Protein AF-A0A6V7QNW2-F1 (afdb_monomer)

Sequence (179 aa):
MVSCVHEDGVVDFDDGSSLCADVIFYCTGYKYHFPFLELDEINIDDSRVGPLYKHIFPPKLAPWLSFVGLPYKAIIFLMIELQCKWIARILSNKLALPSETDMMASVLEHYRRMEEAGMPKHHTHSLLSNQADYLNWLSCEVGMPPVEEWRFRMYDRAIMRIHSRDDKCRDNWDADPSI

Nearest PDB structures (foldseek):
  6wpu-assembly1_A  TM=9.652E-01  e=2.101E-15  Allium sativum
  5nmx-assembly1_A-2  TM=8.968E-01  e=3.750E-08  Zonocerus variegatus
  5nmw-assembly1_A-2  TM=8.925E-01  e=3.302E-07  Zonocerus variegatus
  1vqw-assembly1_B  TM=8.230E-01  e=5.886E-06  Schizosaccharomyces pombe

Structure (mmCIF, N/CA/C/O backbone):
data_AF-A0A6V7QNW2-F1
#
_entry.id   AF-A0A6V7QNW2-F1
#
loop_
_atom_site.group_PDB
_atom_site.id
_atom_site.type_symbol
_atom_site.label_atom_id
_atom_site.label_alt_id
_atom_site.label_comp_id
_atom_site.label_asym_id
_atom_site.label_entity_id
_atom_site.label_seq_id
_atom_site.pdbx_PDB_ins_code
_atom_site.Cartn_x
_atom_site.Cartn_y
_atom_site.Cartn_z
_atom_site.occupancy
_atom_site.B_iso_or_equiv
_atom_site.auth_seq_id
_atom_site.auth_comp_id
_atom_site.auth_asym_id
_atom_site.auth_atom_id
_atom_site.pdbx_PDB_model_num
ATOM 1 N N . MET A 1 1 ? 12.454 4.172 -23.354 1.00 89.62 1 MET A N 1
ATOM 2 C CA . MET A 1 1 ? 11.379 3.190 -23.096 1.00 89.62 1 MET A CA 1
ATOM 3 C C . MET A 1 1 ? 10.992 2.603 -24.454 1.00 89.62 1 MET A C 1
ATOM 5 O O . MET A 1 1 ? 11.542 3.053 -25.454 1.00 89.62 1 MET A O 1
ATOM 9 N N . VAL A 1 2 ? 10.227 1.508 -24.509 1.00 93.94 2 VAL A N 1
ATOM 10 C CA . VAL A 1 2 ? 9.801 0.950 -25.809 1.00 93.94 2 VAL A CA 1
ATOM 11 C C . VAL A 1 2 ? 8.775 1.906 -26.407 1.00 93.94 2 VAL A C 1
ATOM 13 O O . VAL A 1 2 ? 7.792 2.215 -25.733 1.00 93.94 2 VAL A O 1
ATOM 16 N N . SER A 1 3 ? 9.018 2.365 -27.632 1.00 96.06 3 SER A N 1
ATOM 17 C CA . SER A 1 3 ? 8.151 3.309 -28.340 1.00 96.06 3 SER A CA 1
ATOM 18 C C . SER A 1 3 ? 7.182 2.589 -29.281 1.00 96.06 3 SER A C 1
ATOM 20 O O . SER A 1 3 ? 6.003 2.937 -29.326 1.00 96.06 3 SER A O 1
ATOM 22 N N . CYS A 1 4 ? 7.648 1.553 -29.989 1.00 96.56 4 CYS A N 1
ATOM 23 C CA . CYS A 1 4 ? 6.845 0.767 -30.927 1.00 96.56 4 CYS A CA 1
ATOM 24 C C . CYS A 1 4 ? 7.336 -0.686 -31.013 1.00 96.56 4 CYS A C 1
ATOM 26 O O . CYS A 1 4 ? 8.525 -0.960 -30.859 1.00 96.56 4 CYS A O 1
ATOM 28 N N . VAL A 1 5 ? 6.415 -1.613 -31.284 1.00 96.50 5 VAL A N 1
ATOM 29 C CA . VAL A 1 5 ? 6.713 -3.009 -31.634 1.00 96.50 5 VAL A CA 1
ATOM 30 C C . VAL A 1 5 ? 6.055 -3.284 -32.979 1.00 96.50 5 VAL A C 1
ATOM 32 O O . VAL A 1 5 ? 4.842 -3.118 -33.114 1.00 96.50 5 VAL A O 1
ATOM 35 N N . HIS A 1 6 ? 6.854 -3.680 -33.962 1.00 96.06 6 HIS A N 1
ATOM 36 C CA . HIS A 1 6 ? 6.424 -3.930 -35.335 1.00 96.06 6 HIS A CA 1
ATOM 37 C C . HIS A 1 6 ? 6.093 -5.407 -35.561 1.00 96.06 6 HIS A C 1
ATOM 39 O O . HIS A 1 6 ? 6.572 -6.290 -34.847 1.00 96.06 6 HIS A O 1
ATOM 45 N N . GLU A 1 7 ? 5.271 -5.690 -36.575 1.00 95.12 7 GLU A N 1
ATOM 46 C CA . GLU A 1 7 ? 4.851 -7.061 -36.917 1.00 95.12 7 GLU A CA 1
ATOM 47 C C . GLU A 1 7 ? 6.010 -7.953 -37.391 1.00 95.12 7 GLU A C 1
ATOM 49 O O . GLU A 1 7 ? 5.933 -9.175 -37.281 1.00 95.12 7 GLU A O 1
ATOM 54 N N . ASP A 1 8 ? 7.092 -7.357 -37.896 1.00 95.25 8 ASP A N 1
ATOM 55 C CA . ASP A 1 8 ? 8.305 -8.052 -38.337 1.00 95.25 8 ASP A CA 1
ATOM 56 C C . ASP A 1 8 ? 9.284 -8.370 -37.188 1.00 95.25 8 ASP A C 1
ATOM 58 O O . ASP A 1 8 ? 10.374 -8.895 -37.425 1.00 95.25 8 ASP A O 1
ATOM 62 N N . GLY A 1 9 ? 8.892 -8.083 -35.941 1.00 95.06 9 GLY A N 1
ATOM 63 C CA . GLY A 1 9 ? 9.682 -8.348 -34.739 1.00 95.06 9 GLY A CA 1
ATOM 64 C C . GLY A 1 9 ? 10.671 -7.240 -34.377 1.00 95.06 9 GLY A C 1
ATOM 65 O O . GLY A 1 9 ? 11.403 -7.391 -33.395 1.00 95.06 9 GLY A O 1
ATOM 66 N N . VAL A 1 10 ? 10.706 -6.131 -35.125 1.00 97.56 10 VAL A N 1
ATOM 67 C CA . VAL A 1 10 ? 11.508 -4.954 -34.765 1.00 97.56 10 VAL A CA 1
ATOM 68 C C . VAL A 1 10 ? 10.851 -4.213 -33.596 1.00 97.56 10 VAL A C 1
ATOM 70 O O . VAL A 1 10 ? 9.645 -3.975 -33.573 1.00 97.56 10 VAL A O 1
ATOM 73 N N . VAL A 1 11 ? 11.656 -3.830 -32.612 1.00 97.88 11 VAL A N 1
ATOM 74 C CA . VAL A 1 11 ? 11.264 -3.037 -31.445 1.00 97.88 11 VAL A CA 1
ATOM 75 C C . VAL A 1 11 ? 12.036 -1.729 -31.478 1.00 97.88 11 VAL A C 1
ATOM 77 O O . VAL A 1 11 ? 13.267 -1.750 -31.430 1.00 97.88 11 VAL A O 1
ATOM 80 N N . ASP A 1 12 ? 11.314 -0.612 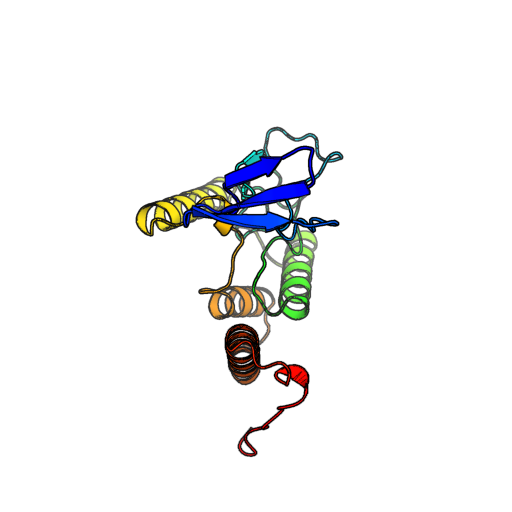-31.517 1.00 97.69 12 ASP A N 1
ATOM 81 C CA . ASP A 1 12 ? 11.883 0.732 -31.440 1.00 97.69 12 ASP A CA 1
ATOM 82 C C . ASP A 1 12 ? 11.877 1.241 -29.996 1.00 97.69 12 ASP A C 1
ATOM 84 O O . ASP A 1 12 ? 10.948 0.995 -29.215 1.00 97.69 12 ASP A O 1
ATOM 88 N N . PHE A 1 13 ? 12.910 2.003 -29.649 1.00 97.94 13 PHE A N 1
ATOM 89 C CA . PHE A 1 13 ? 13.049 2.666 -28.359 1.00 97.94 13 PHE A CA 1
ATOM 90 C C . PHE A 1 13 ? 13.017 4.188 -28.515 1.00 97.94 13 PHE A C 1
ATOM 92 O O . PHE A 1 13 ? 13.360 4.740 -29.559 1.00 97.94 13 PHE A O 1
ATOM 99 N N . ASP A 1 14 ? 12.634 4.896 -27.450 1.00 96.94 14 ASP A N 1
ATOM 100 C CA . ASP A 1 14 ? 12.551 6.368 -27.467 1.00 96.94 14 ASP A CA 1
ATOM 101 C C . ASP A 1 14 ? 13.897 7.073 -27.701 1.00 96.94 14 ASP A C 1
ATOM 103 O O . ASP A 1 14 ? 13.920 8.255 -28.033 1.00 96.94 14 ASP A O 1
ATOM 107 N N . ASP A 1 15 ? 15.023 6.381 -27.498 1.00 96.69 15 ASP A N 1
ATOM 108 C CA . ASP A 1 15 ? 16.358 6.917 -27.793 1.00 96.69 15 ASP A CA 1
ATOM 109 C C . ASP A 1 15 ? 16.721 6.837 -29.288 1.00 96.69 15 ASP A C 1
ATOM 111 O O . ASP A 1 15 ? 17.808 7.262 -29.684 1.00 96.69 15 ASP A O 1
ATOM 115 N N . GLY A 1 16 ? 15.805 6.326 -30.117 1.00 96.50 16 GLY A N 1
ATOM 116 C CA . GLY A 1 16 ? 15.968 6.158 -31.556 1.00 96.50 16 GLY A CA 1
ATOM 117 C C . GLY A 1 16 ? 16.677 4.865 -31.961 1.00 96.50 16 GLY A C 1
ATOM 118 O O . GLY A 1 16 ? 16.899 4.662 -33.153 1.00 96.50 16 GLY A O 1
ATOM 119 N N . SER A 1 17 ? 17.053 4.005 -31.010 1.00 97.25 17 SER A N 1
ATOM 120 C CA . SER A 1 17 ? 17.585 2.676 -31.317 1.00 97.25 17 SER A CA 1
ATOM 121 C C . SER A 1 17 ? 16.471 1.676 -31.643 1.00 97.25 17 SER A C 1
ATOM 123 O O . SER A 1 17 ? 15.324 1.848 -31.224 1.00 97.25 17 SER A O 1
ATOM 125 N N . SER A 1 18 ? 16.833 0.608 -32.362 1.00 97.44 18 SER A N 1
ATOM 126 C CA . SER A 1 18 ? 15.930 -0.496 -32.701 1.00 97.44 18 SER A CA 1
ATOM 127 C C . SER A 1 18 ? 16.641 -1.846 -32.584 1.00 97.44 18 SER A C 1
ATOM 129 O O . SER A 1 18 ? 17.846 -1.939 -32.840 1.00 97.44 18 SER A O 1
ATOM 131 N N . LEU A 1 19 ? 15.910 -2.907 -32.231 1.00 97.12 19 LEU A N 1
ATOM 132 C CA . LEU A 1 19 ? 16.412 -4.291 -32.242 1.00 97.12 19 LEU A CA 1
ATOM 133 C C . LEU A 1 19 ? 15.322 -5.287 -32.646 1.00 97.12 19 LEU A C 1
ATOM 135 O O . LEU A 1 19 ? 14.147 -5.023 -32.422 1.00 97.12 19 LEU A O 1
ATOM 139 N N . CYS A 1 20 ? 15.695 -6.449 -33.188 1.00 97.62 20 CYS A N 1
ATOM 140 C CA . CYS A 1 20 ? 14.753 -7.553 -33.398 1.00 97.62 20 CYS A CA 1
ATOM 141 C C . CYS A 1 20 ? 14.641 -8.417 -32.135 1.00 97.62 20 CYS A C 1
ATOM 143 O O . CYS A 1 20 ? 15.667 -8.795 -31.563 1.00 97.62 20 CYS A O 1
ATOM 145 N N . ALA A 1 21 ? 13.418 -8.755 -31.723 1.00 96.31 21 ALA A N 1
ATOM 146 C CA . ALA A 1 21 ? 13.157 -9.616 -30.572 1.00 96.31 21 ALA A CA 1
ATOM 147 C C . ALA A 1 21 ? 12.137 -10.711 -30.903 1.00 96.31 21 ALA A C 1
ATOM 149 O O . ALA A 1 21 ? 11.068 -10.435 -31.437 1.00 96.31 21 ALA A O 1
ATOM 150 N N . ASP A 1 22 ? 12.436 -11.946 -30.496 1.00 95.75 22 ASP A N 1
ATOM 151 C CA . ASP A 1 22 ? 11.505 -13.074 -30.639 1.00 95.75 22 ASP A CA 1
ATOM 152 C C . ASP A 1 22 ? 10.436 -13.099 -29.534 1.00 95.75 22 ASP A C 1
ATOM 154 O O . ASP A 1 22 ? 9.344 -13.638 -29.715 1.00 95.75 22 ASP A O 1
ATOM 158 N N . VAL A 1 23 ? 10.760 -12.559 -28.351 1.00 95.62 23 VAL A N 1
ATOM 159 C CA . VAL A 1 23 ? 9.912 -12.635 -27.153 1.00 95.62 23 VAL A CA 1
ATOM 160 C C . VAL A 1 23 ? 9.954 -11.324 -26.375 1.00 95.62 23 VAL A C 1
ATOM 162 O O . VAL A 1 23 ? 11.023 -10.778 -26.108 1.00 95.62 23 VAL A O 1
ATOM 165 N N . ILE A 1 24 ? 8.779 -10.864 -25.935 1.00 93.31 24 ILE A N 1
ATOM 166 C CA . ILE A 1 24 ? 8.611 -9.701 -25.058 1.00 93.31 24 ILE A CA 1
ATOM 167 C C . ILE A 1 24 ? 8.007 -10.162 -23.728 1.00 93.31 24 ILE A C 1
ATOM 169 O O . ILE A 1 24 ? 6.921 -10.741 -23.692 1.00 93.31 24 ILE A O 1
ATOM 173 N N . PHE A 1 25 ? 8.693 -9.868 -22.621 1.00 95.38 25 PHE A N 1
ATOM 174 C CA . PHE A 1 25 ? 8.201 -10.123 -21.266 1.00 95.38 25 PHE A CA 1
ATOM 175 C C . PHE A 1 25 ? 7.758 -8.819 -20.593 1.00 95.38 25 PHE A C 1
ATOM 177 O O . PHE A 1 25 ? 8.574 -7.939 -20.315 1.00 95.38 25 PHE A O 1
ATOM 184 N N . TYR A 1 26 ? 6.464 -8.704 -20.281 1.00 93.62 26 TYR A N 1
ATOM 185 C CA . TYR A 1 26 ? 5.927 -7.562 -19.540 1.00 93.62 26 TYR A CA 1
ATOM 186 C C . TYR A 1 26 ? 6.180 -7.713 -18.037 1.00 93.62 26 TYR A C 1
ATOM 188 O O . TYR A 1 26 ? 5.422 -8.356 -17.315 1.00 93.62 26 TYR A O 1
ATOM 196 N N . CYS A 1 27 ? 7.234 -7.058 -17.552 1.00 94.56 27 CYS A N 1
ATOM 197 C CA . CYS A 1 27 ? 7.570 -6.967 -16.127 1.00 94.56 27 CYS A CA 1
ATOM 198 C C . CYS A 1 27 ? 7.044 -5.664 -15.488 1.00 94.56 27 CYS A C 1
ATOM 200 O O . CYS A 1 27 ? 7.705 -5.064 -14.644 1.00 94.56 27 CYS A O 1
ATOM 202 N N . THR A 1 28 ? 5.862 -5.196 -15.903 1.00 92.00 28 THR A N 1
ATOM 203 C CA . THR A 1 28 ? 5.288 -3.879 -15.549 1.00 92.00 28 THR A CA 1
ATOM 204 C C . THR A 1 28 ? 4.491 -3.869 -14.237 1.00 92.00 28 THR A C 1
ATOM 206 O O . THR A 1 28 ? 3.737 -2.935 -13.971 1.00 92.00 28 THR A O 1
ATOM 209 N N . GLY A 1 29 ? 4.647 -4.902 -13.407 1.00 92.88 29 GLY A N 1
ATOM 210 C CA . GLY A 1 29 ? 3.961 -5.030 -12.123 1.00 92.88 29 GLY A CA 1
ATOM 211 C C . GLY A 1 29 ? 2.524 -5.546 -12.231 1.00 92.88 29 GLY A C 1
ATOM 212 O O . GLY A 1 29 ? 2.154 -6.209 -13.197 1.00 92.88 29 GLY A O 1
ATOM 213 N N . TYR A 1 30 ? 1.728 -5.261 -11.200 1.00 93.56 30 TYR A N 1
ATOM 214 C CA . TYR A 1 30 ? 0.379 -5.800 -11.004 1.00 93.56 30 TYR A CA 1
ATOM 215 C C . TYR A 1 30 ? -0.597 -4.699 -10.574 1.00 93.56 30 TYR A C 1
ATOM 217 O O . TYR A 1 30 ? -0.184 -3.632 -10.118 1.00 93.56 30 TYR A O 1
ATOM 225 N N . LYS A 1 31 ? -1.899 -4.978 -10.692 1.00 93.38 31 LYS A N 1
ATOM 226 C CA . LYS A 1 31 ? -2.989 -4.115 -10.212 1.00 93.38 31 LYS A CA 1
ATOM 227 C C . LYS A 1 31 ? -3.782 -4.842 -9.131 1.00 93.38 31 LYS A C 1
ATOM 229 O O . LYS A 1 31 ? -3.958 -6.056 -9.217 1.00 93.38 31 LYS A O 1
ATOM 234 N N . TYR A 1 32 ? -4.296 -4.103 -8.148 1.00 95.81 32 TYR A N 1
ATOM 235 C CA . TYR A 1 32 ? -5.284 -4.656 -7.222 1.00 95.81 32 TYR A CA 1
ATOM 236 C C . TYR A 1 32 ? -6.574 -4.976 -7.973 1.00 95.81 32 TYR A C 1
ATOM 238 O O . TYR A 1 32 ? -7.048 -4.169 -8.773 1.00 95.81 32 TYR A O 1
ATOM 246 N N . HIS A 1 33 ? -7.134 -6.154 -7.716 1.00 94.88 33 HIS A N 1
ATOM 247 C CA . HIS A 1 33 ? -8.363 -6.602 -8.349 1.00 94.88 33 HIS A CA 1
ATOM 248 C C . HIS A 1 33 ? -9.127 -7.530 -7.403 1.00 94.88 33 HIS A C 1
ATOM 250 O O . HIS A 1 33 ? -8.639 -8.602 -7.048 1.00 94.88 33 HIS A O 1
ATOM 256 N N . PHE A 1 34 ? -10.324 -7.106 -6.995 1.00 95.12 34 PHE A N 1
ATOM 257 C CA . PHE A 1 34 ? -11.203 -7.849 -6.090 1.00 95.12 34 PHE A CA 1
ATOM 258 C C . PHE A 1 34 ? -12.566 -8.056 -6.767 1.00 95.12 34 PHE A C 1
ATOM 260 O O . PHE A 1 34 ? -13.531 -7.395 -6.402 1.00 95.12 34 PHE A O 1
ATOM 267 N N . PRO A 1 35 ? -12.671 -8.946 -7.774 1.00 94.62 35 PRO A N 1
ATOM 268 C C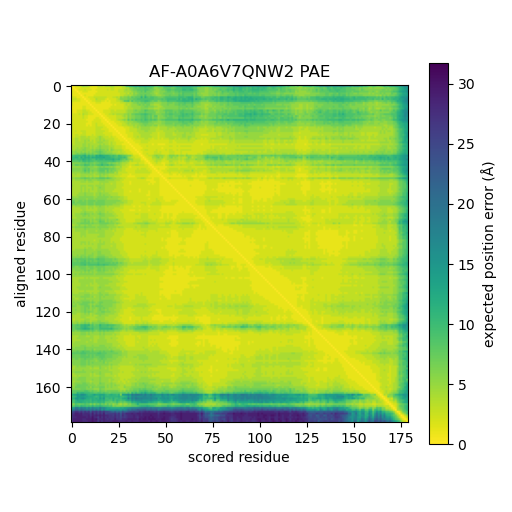A . PRO A 1 35 ? -13.899 -9.108 -8.565 1.00 94.62 35 PRO A CA 1
ATOM 269 C C . PRO A 1 35 ? -15.083 -9.641 -7.748 1.00 94.62 35 PRO A C 1
ATOM 271 O O . PRO A 1 35 ? -16.215 -9.589 -8.199 1.00 94.62 35 PRO A O 1
ATOM 274 N N . PHE A 1 36 ? -14.818 -10.171 -6.554 1.00 95.50 36 PHE A N 1
ATOM 275 C CA . PHE A 1 36 ? -15.822 -10.669 -5.617 1.00 95.50 36 PHE A CA 1
ATOM 276 C C . PHE A 1 36 ? -16.356 -9.593 -4.659 1.00 95.50 36 PHE A C 1
ATOM 278 O O . PHE A 1 36 ? -17.234 -9.892 -3.854 1.00 95.50 36 PHE A O 1
ATOM 285 N N . LEU A 1 37 ? -15.788 -8.381 -4.669 1.00 93.31 37 LEU A N 1
ATOM 286 C CA . LEU A 1 37 ? -16.110 -7.325 -3.715 1.00 93.31 37 LEU A CA 1
ATOM 287 C C . LEU A 1 37 ? -16.842 -6.179 -4.421 1.00 93.31 37 LEU A C 1
ATOM 289 O O . LEU A 1 37 ? -16.226 -5.222 -4.882 1.00 93.31 37 LEU A O 1
ATOM 293 N N . GLU A 1 38 ? -18.165 -6.294 -4.500 1.00 89.81 38 GLU A N 1
ATOM 294 C CA . GLU A 1 38 ? -19.058 -5.303 -5.111 1.00 89.81 38 GLU A CA 1
ATOM 295 C C . GLU A 1 38 ? -19.603 -4.351 -4.032 1.00 89.81 38 GLU A C 1
ATOM 297 O O . GLU A 1 38 ? -20.696 -4.556 -3.508 1.00 89.81 38 GLU A O 1
ATOM 302 N N . LEU A 1 39 ? -18.809 -3.349 -3.638 1.00 91.12 39 LEU A N 1
ATOM 303 C CA . LEU A 1 39 ? -19.174 -2.372 -2.602 1.00 91.12 39 LEU A CA 1
ATOM 304 C C . LEU A 1 39 ? -18.855 -0.946 -3.057 1.00 91.12 39 LEU A C 1
ATOM 306 O O . LEU A 1 39 ? -17.701 -0.643 -3.359 1.00 91.12 39 LEU A O 1
ATOM 310 N N . ASP A 1 40 ? -19.850 -0.059 -3.027 1.00 90.62 40 ASP A N 1
ATOM 311 C CA . ASP A 1 40 ? -19.701 1.349 -3.427 1.00 90.62 40 ASP A CA 1
ATOM 312 C C . ASP A 1 40 ? -18.751 2.128 -2.499 1.00 90.62 40 ASP A C 1
ATOM 314 O O . ASP A 1 40 ? -18.180 3.154 -2.875 1.00 90.62 40 ASP A O 1
ATOM 318 N N . GLU A 1 41 ? -18.555 1.650 -1.267 1.00 92.00 41 GLU A N 1
ATOM 319 C CA . GLU A 1 41 ? -17.656 2.255 -0.287 1.00 92.00 41 GLU A CA 1
ATOM 320 C C . GLU A 1 41 ? -16.169 2.018 -0.582 1.00 92.00 41 GLU A C 1
ATOM 322 O O . GLU A 1 41 ? -15.330 2.629 0.086 1.00 92.00 41 GLU A O 1
ATOM 327 N N . ILE A 1 42 ? -15.824 1.139 -1.531 1.00 93.44 42 ILE A N 1
ATOM 328 C CA . ILE A 1 42 ? -14.438 0.792 -1.864 1.00 93.44 42 ILE A CA 1
ATOM 329 C C . ILE A 1 42 ? -14.220 0.959 -3.359 1.00 93.44 42 ILE A C 1
ATOM 331 O O . ILE A 1 42 ? -14.830 0.285 -4.180 1.00 93.44 42 ILE A O 1
ATOM 335 N N . ASN A 1 43 ? -13.262 1.807 -3.707 1.00 93.69 43 ASN A N 1
ATOM 336 C CA . ASN A 1 43 ? -12.847 2.020 -5.081 1.00 93.69 43 ASN A CA 1
ATOM 337 C C . ASN A 1 43 ? -11.376 1.636 -5.275 1.00 93.69 43 ASN A C 1
ATOM 339 O O . ASN A 1 43 ? -10.551 1.769 -4.363 1.00 93.69 43 ASN A O 1
ATOM 343 N N . ILE A 1 44 ? -11.051 1.194 -6.490 1.00 94.62 44 ILE A N 1
ATOM 344 C CA . ILE A 1 44 ? -9.678 1.009 -6.955 1.00 94.62 44 ILE A CA 1
ATOM 345 C C . ILE A 1 44 ? -9.433 2.008 -8.085 1.00 94.62 44 ILE A C 1
ATOM 347 O O . ILE A 1 44 ? -9.906 1.820 -9.202 1.00 94.62 44 ILE A O 1
ATOM 351 N N . ASP A 1 45 ? -8.668 3.057 -7.797 1.00 94.38 45 ASP A N 1
ATOM 352 C CA . ASP A 1 45 ? -8.333 4.123 -8.749 1.00 94.38 45 ASP A CA 1
ATOM 353 C C . ASP A 1 45 ? -6.812 4.271 -8.842 1.00 94.38 45 ASP A C 1
ATOM 355 O O . ASP A 1 45 ? -6.164 4.542 -7.836 1.00 94.38 45 ASP A O 1
ATOM 359 N N . ASP A 1 46 ? -6.227 4.050 -10.022 1.00 93.50 46 ASP A N 1
ATOM 360 C CA . ASP A 1 46 ? -4.767 4.045 -10.236 1.00 93.50 46 ASP A CA 1
ATOM 361 C C . ASP A 1 46 ? -4.009 3.260 -9.143 1.00 93.50 46 ASP A C 1
ATOM 363 O O . ASP A 1 46 ? -3.184 3.802 -8.415 1.00 93.50 46 ASP A O 1
ATOM 367 N N . SER A 1 47 ? -4.355 1.982 -8.947 1.00 93.88 47 SER A N 1
ATOM 368 C CA . SER A 1 47 ? -3.770 1.099 -7.916 1.00 93.88 47 SER A CA 1
ATOM 369 C C . SER A 1 47 ? -3.868 1.600 -6.461 1.00 93.88 47 SER A C 1
ATOM 371 O O . SER A 1 47 ? -3.246 1.021 -5.569 1.00 93.88 47 SER A O 1
ATOM 373 N N . ARG A 1 48 ? -4.676 2.626 -6.179 1.00 97.06 48 ARG A N 1
ATOM 374 C CA . ARG A 1 48 ? -5.087 3.004 -4.824 1.00 97.06 48 ARG A CA 1
ATOM 375 C C . ARG A 1 48 ? -6.380 2.280 -4.477 1.00 97.06 48 ARG A C 1
ATOM 377 O O . ARG A 1 48 ? -7.413 2.566 -5.071 1.00 97.06 48 ARG A O 1
ATOM 384 N N . VAL A 1 49 ? -6.328 1.398 -3.483 1.00 97.88 49 VAL A N 1
ATOM 385 C CA . VAL A 1 49 ? -7.511 0.800 -2.853 1.00 97.88 49 VAL A CA 1
ATOM 386 C C . VAL A 1 49 ? -7.945 1.727 -1.721 1.00 97.88 49 VAL A C 1
ATOM 388 O O . VAL A 1 49 ? -7.172 2.003 -0.799 1.00 97.88 49 VAL A O 1
ATOM 391 N N . GLY A 1 50 ? -9.158 2.264 -1.786 1.00 96.88 50 GLY A N 1
ATOM 392 C CA . GLY A 1 50 ? -9.555 3.290 -0.832 1.00 96.88 50 GLY A CA 1
ATOM 393 C C . GLY A 1 50 ? -11.032 3.649 -0.836 1.00 96.88 50 GLY A C 1
ATOM 394 O O . GLY A 1 50 ? -11.761 3.242 -1.738 1.00 96.88 50 GLY A O 1
ATOM 395 N N . PRO A 1 51 ? -11.455 4.461 0.146 1.00 97.81 51 PRO A N 1
ATOM 396 C CA . PRO A 1 51 ? -10.663 4.978 1.272 1.00 97.81 51 PRO A CA 1
ATOM 397 C C . PRO A 1 51 ? -10.372 3.909 2.342 1.00 97.81 51 PRO A C 1
ATOM 399 O O . PRO A 1 51 ? -11.271 3.179 2.738 1.00 97.81 51 PRO A O 1
ATOM 402 N N . LEU A 1 52 ? -9.129 3.832 2.844 1.00 98.38 52 LEU A N 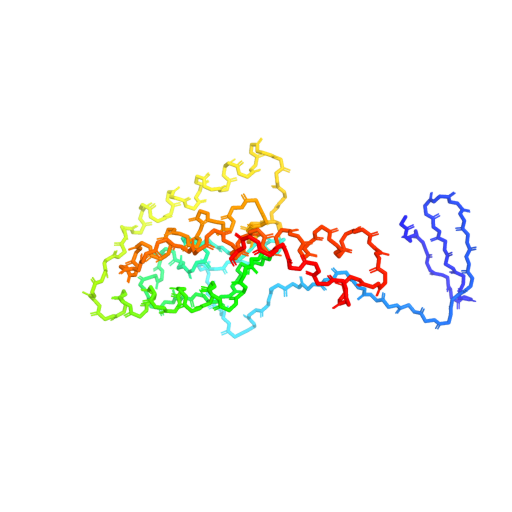1
ATOM 403 C CA . LEU A 1 52 ? -8.723 2.856 3.871 1.00 98.38 52 LEU A CA 1
ATOM 404 C C . LEU A 1 52 ? -7.939 3.505 5.017 1.00 98.38 52 LEU A C 1
ATOM 406 O O . LEU A 1 52 ? -6.806 3.958 4.833 1.00 98.38 52 LEU A O 1
ATOM 410 N N . TYR A 1 53 ? -8.497 3.469 6.227 1.00 98.62 53 TYR A N 1
ATOM 411 C CA . TYR A 1 53 ? -7.795 3.826 7.453 1.00 98.62 53 TYR A CA 1
ATOM 412 C C . TYR A 1 53 ? -6.633 2.858 7.686 1.00 98.62 53 TYR A C 1
ATOM 414 O O . TYR A 1 53 ? -6.813 1.637 7.744 1.00 98.62 53 TYR A O 1
ATOM 422 N N . LYS A 1 54 ? -5.419 3.419 7.779 1.00 97.81 54 LYS A N 1
ATOM 423 C CA . LYS A 1 54 ? -4.161 2.683 8.015 1.00 97.81 54 LYS A CA 1
ATOM 424 C C . LYS A 1 54 ? -3.918 1.535 7.022 1.00 97.81 54 LYS A C 1
ATOM 426 O O . LYS A 1 54 ? -3.268 0.550 7.368 1.00 97.81 54 LYS A O 1
ATOM 431 N N . HIS A 1 55 ? -4.424 1.682 5.791 1.00 98.25 55 HIS A N 1
ATOM 432 C CA . HIS A 1 55 ? -4.397 0.678 4.716 1.00 98.25 55 HIS A CA 1
ATOM 433 C C . HIS A 1 55 ? -5.158 -0.628 5.020 1.00 98.25 55 HIS A C 1
ATOM 435 O O . HIS A 1 55 ? -4.942 -1.618 4.326 1.00 98.25 55 HIS A O 1
ATOM 441 N N . ILE A 1 56 ? -6.019 -0.645 6.044 1.00 98.62 56 ILE A N 1
ATOM 442 C CA . ILE A 1 56 ? -6.680 -1.864 6.537 1.00 98.62 56 ILE A CA 1
ATOM 443 C C . ILE A 1 56 ? -8.200 -1.723 6.490 1.00 98.62 56 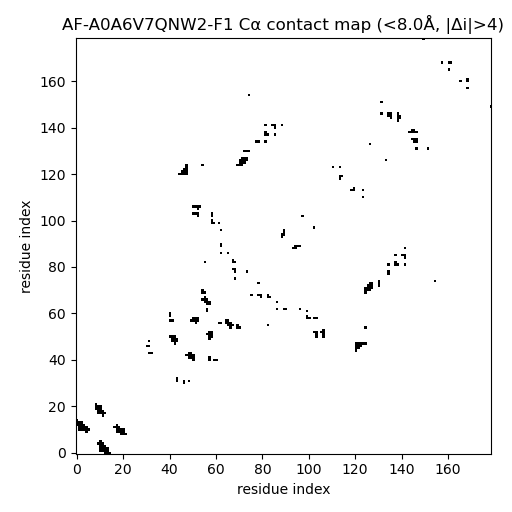ILE A C 1
ATOM 445 O O . ILE A 1 56 ? -8.865 -2.566 5.898 1.00 98.62 56 ILE A O 1
ATOM 449 N N . PHE A 1 57 ? -8.761 -0.674 7.096 1.00 98.62 57 PHE A N 1
ATOM 450 C CA . PHE A 1 57 ? -10.204 -0.582 7.335 1.00 98.62 57 PHE A CA 1
ATOM 451 C C . PHE A 1 57 ? -10.877 0.461 6.437 1.00 98.62 57 PHE A C 1
ATOM 453 O O . PHE A 1 57 ? -10.516 1.636 6.523 1.00 98.62 57 PHE A O 1
ATOM 460 N N . PRO A 1 58 ? -11.886 0.101 5.627 1.00 98.25 58 PRO A N 1
ATOM 461 C CA . PRO A 1 58 ? -12.786 1.078 5.023 1.00 98.25 58 PRO A CA 1
ATOM 462 C C . PRO A 1 58 ? -13.607 1.753 6.131 1.00 98.25 58 PRO A C 1
ATOM 464 O O . PRO A 1 58 ? -14.327 1.040 6.833 1.00 98.25 58 PRO A O 1
ATOM 467 N N . PRO A 1 59 ? -13.544 3.088 6.320 1.00 98.38 59 PRO A N 1
ATOM 468 C CA . PRO A 1 59 ? -14.154 3.742 7.482 1.00 98.38 59 PRO A CA 1
ATOM 469 C C . PRO A 1 59 ? -15.637 3.402 7.702 1.00 98.38 59 PRO A C 1
ATOM 471 O O . PRO A 1 59 ? -16.026 3.116 8.828 1.00 98.38 59 PRO A O 1
ATOM 474 N N . LYS A 1 60 ? -16.432 3.357 6.624 1.00 97.69 60 LYS A N 1
ATOM 475 C CA . LYS A 1 60 ? -17.877 3.055 6.647 1.00 97.69 60 LYS A CA 1
ATOM 476 C C . LYS A 1 60 ? -18.229 1.608 6.995 1.00 97.69 60 LYS A C 1
ATOM 478 O O . LYS A 1 60 ? -19.349 1.328 7.403 1.00 97.69 60 LYS A O 1
ATOM 483 N N . LEU A 1 61 ? -17.299 0.680 6.778 1.00 97.94 61 LEU A N 1
ATOM 484 C CA . LEU A 1 61 ? -17.534 -0.763 6.911 1.00 97.94 61 LEU A CA 1
ATOM 485 C C . LEU A 1 61 ? -16.752 -1.374 8.075 1.00 97.94 61 LEU A C 1
ATOM 487 O O . LEU A 1 61 ? -16.854 -2.571 8.340 1.00 97.94 61 LEU A O 1
ATOM 491 N N . ALA A 1 62 ? -15.950 -0.573 8.771 1.00 97.44 62 ALA A N 1
ATOM 492 C CA . ALA A 1 62 ? -15.150 -1.037 9.884 1.00 97.44 62 ALA A CA 1
ATOM 493 C C . ALA A 1 62 ? -16.030 -1.367 11.111 1.00 97.44 62 ALA A C 1
ATOM 495 O O . ALA A 1 62 ? -17.009 -0.670 11.372 1.00 97.44 62 ALA A O 1
ATOM 496 N N . PRO A 1 63 ? -15.687 -2.402 11.901 1.00 97.69 63 PRO A N 1
ATOM 497 C CA . PRO A 1 63 ? -14.571 -3.331 11.711 1.00 97.69 63 PRO A CA 1
ATOM 498 C C . PRO A 1 63 ? -14.921 -4.564 10.854 1.00 97.69 63 PRO A C 1
ATOM 500 O O . PRO A 1 63 ? -14.118 -5.488 10.770 1.00 97.69 63 PRO A O 1
ATOM 503 N N . TRP A 1 64 ? -16.110 -4.615 10.250 1.00 96.94 64 TRP A N 1
ATOM 504 C CA . TRP A 1 64 ? -16.668 -5.808 9.599 1.00 96.94 64 TRP A CA 1
ATOM 505 C C . TRP A 1 64 ? -15.977 -6.198 8.294 1.00 96.94 64 TRP A C 1
ATOM 507 O O . TRP A 1 64 ? -16.037 -7.358 7.891 1.00 96.94 64 TRP A O 1
ATOM 517 N N . LEU A 1 65 ? -15.295 -5.248 7.656 1.00 97.94 65 LEU A N 1
ATOM 518 C CA . LEU A 1 65 ? -14.430 -5.493 6.512 1.00 97.94 65 LEU A CA 1
ATOM 519 C C . LEU A 1 65 ? -13.036 -4.924 6.773 1.00 97.94 65 LEU A C 1
ATOM 521 O O . LEU A 1 65 ? -12.883 -3.778 7.193 1.00 97.94 65 LEU A O 1
ATOM 525 N N . SER A 1 66 ? -12.012 -5.725 6.490 1.00 98.31 66 SER A N 1
ATOM 526 C CA . SER A 1 66 ? -10.609 -5.348 6.638 1.00 98.31 66 SER A CA 1
ATOM 527 C C . SER A 1 66 ? -9.754 -5.994 5.558 1.00 98.31 66 SER A C 1
ATOM 529 O O . SER A 1 66 ? -10.000 -7.138 5.176 1.00 98.31 66 SER A O 1
ATOM 531 N N . PHE A 1 67 ? -8.704 -5.299 5.138 1.00 98.44 67 PHE A N 1
ATOM 532 C CA . PHE A 1 67 ? -7.707 -5.800 4.204 1.00 98.44 67 PHE A CA 1
ATOM 533 C C . PHE A 1 67 ? -6.395 -6.111 4.921 1.00 98.44 67 PHE A C 1
ATOM 535 O O . PHE A 1 67 ? -5.951 -5.362 5.790 1.00 98.44 67 PHE A O 1
ATOM 542 N N . VAL A 1 68 ? -5.749 -7.201 4.516 1.00 98.44 68 VAL A N 1
ATOM 543 C CA . VAL A 1 68 ? -4.438 -7.620 5.020 1.00 98.44 68 VAL A CA 1
ATOM 544 C C . VAL A 1 68 ? -3.473 -7.705 3.849 1.00 98.44 68 VAL A C 1
ATOM 546 O O . VAL A 1 68 ? -3.815 -8.237 2.796 1.00 98.44 68 VAL A O 1
ATOM 549 N N . GLY A 1 69 ? -2.26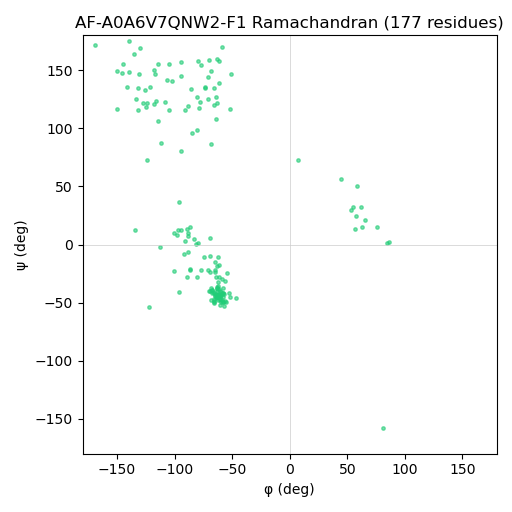0 -7.189 4.033 1.00 96.88 69 GLY A N 1
ATOM 550 C CA . GLY A 1 69 ? -1.186 -7.317 3.049 1.00 96.88 69 GLY A CA 1
ATOM 551 C C . GLY A 1 69 ? -1.311 -6.404 1.828 1.00 96.88 69 GLY A C 1
ATOM 552 O O . GLY A 1 69 ? -0.603 -6.633 0.855 1.00 96.88 69 GLY A O 1
ATOM 553 N N . LEU A 1 70 ? -2.168 -5.374 1.862 1.00 96.50 70 LEU A N 1
ATOM 554 C CA . LEU A 1 70 ? -2.186 -4.351 0.809 1.00 96.50 70 LEU A CA 1
ATOM 555 C C . LEU A 1 70 ? -0.860 -3.588 0.705 1.00 96.50 70 LEU A C 1
ATOM 557 O O . LEU A 1 70 ? -0.408 -3.363 -0.412 1.00 96.50 70 LEU A O 1
ATOM 561 N N . PRO A 1 71 ? -0.213 -3.148 1.802 1.00 97.06 71 PRO A N 1
ATOM 562 C CA . PRO A 1 71 ? 1.015 -2.388 1.646 1.00 97.06 71 PRO A CA 1
ATOM 563 C C . PRO A 1 71 ? 2.180 -3.223 1.099 1.00 97.06 71 PRO A C 1
ATOM 565 O O . PRO A 1 71 ? 2.289 -4.419 1.358 1.00 97.06 71 PRO A O 1
ATOM 568 N N . TYR A 1 72 ? 3.080 -2.573 0.362 1.00 94.75 72 TYR A N 1
ATOM 569 C CA . TYR A 1 72 ? 4.255 -3.192 -0.259 1.00 94.75 72 TYR A CA 1
ATOM 570 C C . TYR A 1 72 ? 5.533 -2.401 0.058 1.00 94.75 72 TYR A C 1
ATOM 572 O O . TYR A 1 72 ? 5.474 -1.286 0.577 1.00 94.75 72 TYR A O 1
ATOM 580 N N . LYS A 1 73 ? 6.704 -2.982 -0.251 1.00 92.94 73 LYS A N 1
ATOM 581 C CA . LYS A 1 73 ? 8.033 -2.462 0.146 1.00 92.94 73 LYS A CA 1
ATOM 582 C C . LYS A 1 73 ? 8.192 -2.326 1.672 1.00 92.94 73 LYS A C 1
ATOM 584 O O . LYS A 1 73 ? 8.607 -1.283 2.167 1.00 92.94 73 LYS A O 1
ATOM 589 N N . ALA A 1 74 ? 7.872 -3.398 2.392 1.00 94.12 74 ALA A N 1
ATOM 590 C CA . ALA A 1 74 ? 8.085 -3.541 3.831 1.00 94.12 74 ALA A CA 1
ATOM 591 C C . ALA A 1 74 ? 8.574 -4.961 4.163 1.00 94.12 74 ALA A C 1
ATOM 593 O O . ALA A 1 74 ? 8.592 -5.837 3.295 1.00 94.12 74 ALA A O 1
ATOM 594 N N . ILE A 1 75 ? 8.906 -5.222 5.430 1.00 95.56 75 ILE A N 1
ATOM 595 C CA . ILE A 1 75 ? 9.132 -6.578 5.958 1.00 95.56 75 ILE A CA 1
ATOM 596 C C . ILE A 1 75 ? 7.791 -7.337 5.981 1.00 95.56 75 ILE A C 1
ATOM 598 O O . ILE A 1 75 ? 7.063 -7.327 6.974 1.00 95.56 75 ILE A O 1
ATOM 602 N N . ILE A 1 76 ? 7.453 -7.972 4.854 1.00 95.38 76 ILE A N 1
ATOM 603 C CA . ILE A 1 76 ? 6.088 -8.416 4.513 1.00 95.38 76 ILE A CA 1
ATOM 604 C C . ILE A 1 76 ? 5.458 -9.317 5.582 1.00 95.38 76 ILE A C 1
ATOM 606 O O . ILE A 1 76 ? 4.337 -9.058 6.010 1.00 95.38 76 ILE A O 1
ATOM 610 N N . PHE A 1 77 ? 6.155 -10.360 6.040 1.00 97.38 77 PHE A N 1
ATOM 611 C CA . PHE A 1 77 ? 5.562 -11.303 6.996 1.00 97.38 77 PHE A CA 1
ATOM 612 C C . PHE A 1 77 ? 5.297 -10.672 8.364 1.00 97.38 77 PHE A C 1
ATOM 614 O O . PHE A 1 77 ? 4.237 -10.902 8.938 1.00 97.38 77 PHE A O 1
ATOM 621 N N . LEU A 1 78 ? 6.211 -9.824 8.845 1.00 97.50 78 LEU A N 1
ATOM 622 C CA . LEU A 1 78 ? 6.023 -9.089 10.095 1.00 97.50 78 LEU A CA 1
ATOM 623 C C . LEU A 1 78 ? 4.852 -8.108 9.983 1.00 97.50 78 LEU A C 1
ATOM 625 O O . LEU A 1 78 ? 4.019 -8.029 10.880 1.00 97.50 78 LEU A O 1
ATOM 629 N N . MET A 1 79 ? 4.759 -7.397 8.859 1.00 98.00 79 MET A N 1
ATOM 630 C CA . MET A 1 79 ? 3.641 -6.503 8.577 1.00 98.00 79 MET A CA 1
ATOM 631 C C . MET A 1 79 ? 2.303 -7.244 8.624 1.00 98.00 79 MET A C 1
ATOM 633 O O . MET A 1 79 ? 1.407 -6.825 9.350 1.00 98.00 79 MET A O 1
ATOM 637 N N . ILE A 1 80 ? 2.179 -8.351 7.887 1.00 98.56 80 ILE A N 1
ATOM 638 C CA . ILE A 1 80 ? 0.950 -9.153 7.834 1.00 98.56 80 ILE A CA 1
ATOM 639 C C . ILE A 1 80 ? 0.589 -9.683 9.224 1.00 98.56 80 ILE A C 1
ATOM 641 O O . ILE A 1 80 ? -0.565 -9.579 9.635 1.00 98.56 80 ILE A O 1
ATOM 645 N N . GLU A 1 81 ? 1.563 -10.203 9.976 1.00 98.56 81 GLU A N 1
ATOM 646 C CA . GLU A 1 81 ? 1.335 -10.684 11.340 1.00 98.56 81 GLU A CA 1
ATOM 647 C C . GLU A 1 81 ? 0.772 -9.575 12.242 1.00 98.56 81 GLU A C 1
ATOM 649 O O . GLU A 1 81 ? -0.234 -9.780 12.930 1.00 98.56 81 GLU A O 1
ATOM 654 N N . LEU A 1 82 ? 1.399 -8.398 12.230 1.00 98.62 82 LEU A N 1
ATOM 655 C CA . LEU A 1 82 ? 0.985 -7.268 13.054 1.00 98.62 82 LEU A CA 1
ATOM 656 C C . LEU A 1 82 ? -0.400 -6.734 12.650 1.00 98.62 82 LEU A C 1
ATOM 658 O O . LEU A 1 82 ? -1.229 -6.486 13.528 1.00 98.62 82 LEU A O 1
ATOM 662 N N . GLN A 1 83 ? -0.692 -6.638 11.347 1.00 98.69 83 GLN A N 1
ATOM 663 C CA . GLN A 1 83 ? -2.026 -6.281 10.846 1.00 98.69 83 GLN A CA 1
ATOM 664 C C . GLN A 1 83 ? -3.089 -7.267 11.347 1.00 98.69 83 GLN A C 1
ATOM 666 O O . GLN A 1 83 ? -4.099 -6.850 11.916 1.00 98.69 83 GLN A O 1
ATOM 671 N N . CYS A 1 84 ? -2.841 -8.574 11.212 1.00 98.75 84 CYS A N 1
ATOM 672 C CA . CYS A 1 84 ? -3.753 -9.618 11.678 1.00 98.75 84 CYS 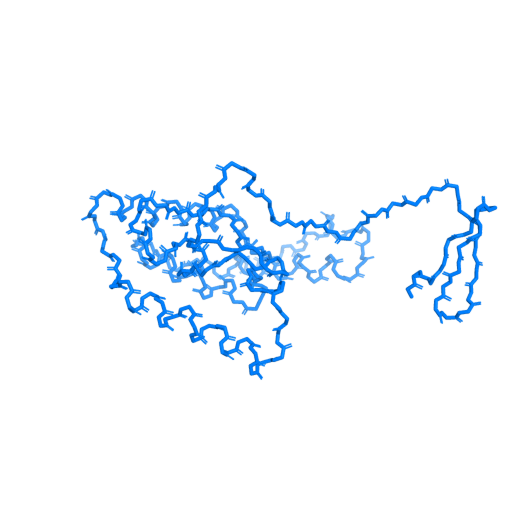A CA 1
ATOM 673 C C . CYS A 1 84 ? -3.993 -9.550 13.193 1.00 98.75 84 CYS A C 1
ATOM 675 O O . CYS A 1 84 ? -5.137 -9.656 13.638 1.00 98.75 84 CYS A O 1
ATOM 677 N N . LYS A 1 85 ? -2.940 -9.345 14.001 1.00 98.62 85 LYS A N 1
ATOM 678 C CA . LYS A 1 85 ? -3.081 -9.187 15.460 1.00 98.62 85 LYS A CA 1
ATOM 679 C C . LYS A 1 85 ? -3.930 -7.969 15.817 1.00 98.62 85 LYS A C 1
ATOM 681 O O . LYS A 1 85 ? -4.762 -8.065 16.721 1.00 98.62 85 LYS A O 1
ATOM 686 N N . TRP A 1 86 ? -3.730 -6.846 15.130 1.00 98.69 86 TRP A N 1
ATOM 687 C CA . TRP A 1 86 ? -4.490 -5.622 15.379 1.00 98.69 86 TRP A CA 1
ATOM 688 C C . TRP A 1 86 ? -5.970 -5.801 15.028 1.00 98.69 86 TRP A C 1
ATOM 690 O O . TRP A 1 86 ? -6.830 -5.573 15.880 1.00 98.69 86 TRP A O 1
ATOM 700 N N . ILE A 1 87 ? -6.263 -6.346 13.841 1.00 98.75 87 ILE A N 1
ATOM 701 C CA . ILE A 1 87 ? -7.628 -6.682 13.407 1.00 98.75 87 ILE A CA 1
ATOM 702 C C . ILE A 1 87 ? -8.303 -7.626 14.412 1.00 98.75 87 ILE A C 1
ATOM 704 O O . ILE A 1 87 ? -9.412 -7.354 14.868 1.00 98.75 87 ILE A O 1
ATOM 708 N N . ALA A 1 88 ? -7.628 -8.701 14.831 1.00 98.50 88 ALA A N 1
ATOM 709 C CA . ALA A 1 88 ? -8.187 -9.662 15.783 1.00 98.50 88 ALA A CA 1
ATOM 710 C C . ALA A 1 88 ? -8.501 -9.033 17.153 1.00 98.50 88 ALA A C 1
ATOM 712 O O . ALA A 1 88 ? -9.489 -9.394 17.800 1.00 98.50 88 ALA A O 1
ATOM 713 N N . ARG A 1 89 ? -7.686 -8.079 17.620 1.00 98.38 89 ARG A N 1
ATOM 714 C CA . ARG A 1 89 ? -7.956 -7.344 18.866 1.00 98.38 89 ARG A CA 1
ATOM 715 C C . ARG A 1 89 ? -9.168 -6.427 18.750 1.00 98.38 89 ARG A C 1
ATOM 717 O O . ARG A 1 89 ? -9.940 -6.361 19.702 1.00 98.38 89 ARG A O 1
ATOM 724 N N . ILE A 1 90 ? -9.362 -5.785 17.601 1.00 98.50 90 ILE A N 1
ATOM 725 C CA . ILE A 1 90 ? -10.553 -4.972 17.330 1.00 98.50 90 ILE A CA 1
ATOM 726 C C . ILE A 1 90 ? -11.803 -5.859 17.280 1.00 98.50 90 ILE A C 1
ATOM 728 O O . ILE A 1 90 ? -12.765 -5.609 18.000 1.00 98.50 90 ILE A O 1
ATOM 732 N N . LEU A 1 91 ? -11.767 -6.953 16.513 1.00 98.44 91 LEU A N 1
ATOM 733 C CA . LEU A 1 91 ? -12.899 -7.881 16.386 1.00 98.44 91 LEU A CA 1
ATOM 734 C C . LEU A 1 91 ? -13.257 -8.585 17.705 1.00 98.44 91 LEU A C 1
ATOM 736 O O . LEU A 1 91 ? -14.412 -8.935 17.924 1.00 98.44 91 LEU A O 1
ATOM 740 N N . SER A 1 92 ? -12.285 -8.773 18.604 1.00 97.94 92 SER A N 1
ATOM 741 C CA . SER A 1 92 ? -12.516 -9.303 19.959 1.00 97.94 92 SER A CA 1
ATOM 742 C C . SER A 1 92 ? -12.844 -8.229 21.000 1.00 97.94 92 SER A C 1
ATOM 744 O O . SER A 1 92 ? -12.865 -8.530 22.194 1.00 97.94 92 SER A O 1
ATOM 746 N N . ASN A 1 93 ? -13.094 -6.988 20.564 1.00 97.06 93 ASN A N 1
ATOM 747 C CA . ASN A 1 93 ? -13.444 -5.847 21.409 1.00 97.06 93 ASN A CA 1
ATOM 748 C C . ASN A 1 93 ? -12.391 -5.520 22.492 1.00 97.06 93 ASN A C 1
ATOM 750 O O . ASN A 1 93 ? -12.706 -4.951 23.535 1.00 97.06 93 ASN A O 1
ATOM 754 N N . LYS A 1 94 ? -11.127 -5.907 22.263 1.00 97.69 94 LYS A N 1
ATOM 755 C CA . LYS A 1 94 ? -9.978 -5.587 23.132 1.00 97.69 94 LYS A CA 1
ATOM 756 C C . LYS A 1 94 ? -9.348 -4.239 22.792 1.00 97.69 94 LYS A C 1
ATOM 758 O O . LYS A 1 94 ? -8.645 -3.675 23.623 1.00 97.69 94 LYS A O 1
ATOM 763 N N . LEU A 1 95 ? -9.567 -3.762 21.570 1.00 96.50 95 LEU A N 1
ATOM 764 C CA . LEU A 1 95 ? -9.201 -2.432 21.096 1.00 96.50 95 LEU A CA 1
ATOM 765 C C . LEU A 1 95 ? -10.414 -1.817 20.403 1.00 96.50 95 LEU A C 1
ATOM 767 O O . LEU A 1 95 ? -11.190 -2.531 19.770 1.00 96.50 95 LEU A O 1
ATOM 771 N N . ALA A 1 96 ? -10.552 -0.501 20.511 1.00 96.19 96 ALA A N 1
ATOM 772 C CA . ALA A 1 96 ? -11.574 0.252 19.803 1.00 96.19 96 ALA A CA 1
ATOM 773 C C . ALA A 1 96 ? -10.951 0.964 18.601 1.00 96.19 96 ALA A C 1
ATOM 775 O O . ALA A 1 96 ? -9.841 1.491 18.691 1.00 96.19 96 ALA A O 1
ATOM 776 N N . LEU A 1 97 ? -11.679 0.998 17.488 1.00 98.00 97 LEU A N 1
ATOM 777 C CA . LEU A 1 97 ? -11.352 1.899 16.390 1.00 98.00 97 LEU A CA 1
ATOM 778 C C . LEU A 1 97 ? -11.805 3.329 16.727 1.00 98.00 97 LEU A C 1
ATOM 780 O O . LEU A 1 97 ? -12.752 3.502 17.501 1.00 98.00 97 LEU A O 1
ATOM 784 N N . PRO A 1 98 ? -11.171 4.355 16.130 1.00 98.06 98 PRO A N 1
ATOM 785 C CA . PRO A 1 98 ? -11.718 5.707 16.123 1.00 98.06 98 PRO A CA 1
ATOM 786 C C . PRO A 1 98 ? -13.104 5.753 15.466 1.00 98.06 98 PRO A C 1
ATOM 788 O O . PRO A 1 98 ? -13.535 4.795 14.819 1.00 98.06 98 PRO A O 1
ATOM 791 N N . SER A 1 99 ? -13.792 6.891 15.587 1.00 98.50 99 SER A N 1
ATOM 792 C CA . SER A 1 99 ? -15.059 7.087 14.878 1.00 98.50 99 SER A CA 1
ATOM 793 C C . SER A 1 99 ? -14.863 7.017 13.356 1.00 98.50 99 SER A C 1
ATOM 795 O O . SER A 1 99 ? -13.765 7.256 12.845 1.00 98.50 99 SER A O 1
ATOM 797 N N . GLU A 1 100 ? -15.935 6.725 12.613 1.00 98.44 100 GLU A N 1
ATOM 798 C CA . GLU A 1 100 ? -15.916 6.757 11.143 1.00 98.44 100 GLU A CA 1
ATOM 799 C C . GLU A 1 100 ? -15.364 8.091 10.617 1.00 98.44 100 GLU A C 1
ATOM 801 O O . GLU A 1 100 ? -14.499 8.106 9.737 1.00 98.44 100 GLU A O 1
ATOM 806 N N . THR A 1 101 ? -15.815 9.206 11.198 1.00 98.62 101 THR A N 1
ATOM 807 C CA . THR A 1 101 ? -15.383 10.559 10.833 1.00 98.62 101 THR A CA 1
ATOM 808 C C . THR A 1 101 ? -13.885 10.753 11.043 1.00 98.62 101 THR A C 1
ATOM 810 O O . THR A 1 101 ? -13.210 11.274 10.156 1.00 98.62 101 THR A O 1
ATOM 813 N N . ASP A 1 102 ? -13.342 10.296 12.174 1.00 98.69 102 ASP A N 1
ATOM 814 C CA . ASP A 1 102 ? -11.912 10.435 12.478 1.00 98.69 102 ASP A CA 1
ATOM 815 C C . ASP A 1 102 ? -11.054 9.555 11.564 1.00 98.69 102 ASP A C 1
ATOM 817 O O . ASP A 1 102 ? -10.003 9.980 11.071 1.00 98.69 102 ASP A O 1
ATOM 821 N N . MET A 1 103 ? -11.518 8.332 11.287 1.00 98.75 103 MET A N 1
ATOM 822 C CA . MET A 1 103 ? -10.872 7.441 10.327 1.00 98.75 103 MET A CA 1
ATOM 823 C C . MET A 1 103 ? -10.847 8.069 8.931 1.00 98.75 103 MET A C 1
ATOM 825 O O . MET A 1 103 ? -9.791 8.099 8.296 1.00 98.75 103 MET A O 1
ATOM 829 N N . MET A 1 104 ? -11.974 8.620 8.471 1.00 98.56 104 MET A N 1
ATOM 830 C CA . MET A 1 104 ? -12.065 9.297 7.177 1.00 98.56 104 MET A CA 1
ATOM 831 C C . MET A 1 104 ? -11.165 10.536 7.118 1.00 98.56 104 MET A C 1
ATOM 833 O O . MET A 1 104 ? -10.419 10.702 6.154 1.00 98.56 104 MET A O 1
ATOM 837 N N . ALA A 1 105 ? -11.163 11.369 8.163 1.00 98.69 105 ALA A N 1
ATOM 838 C CA . ALA A 1 105 ? -10.289 12.536 8.250 1.00 98.69 105 ALA A CA 1
ATOM 839 C C . ALA A 1 105 ? -8.807 12.138 8.151 1.00 98.69 105 ALA A C 1
ATOM 841 O O . ALA A 1 105 ? -8.047 12.758 7.406 1.00 98.69 105 ALA A O 1
ATOM 842 N N . SER A 1 106 ? -8.403 11.049 8.817 1.00 98.44 106 SER A N 1
ATOM 843 C CA . SER A 1 106 ? -7.042 10.513 8.704 1.00 98.44 106 SER A CA 1
ATOM 844 C C . SER A 1 106 ? -6.702 10.038 7.286 1.00 98.44 106 SER A C 1
ATOM 846 O O . SER A 1 106 ? -5.548 10.175 6.876 1.00 98.44 106 SER A O 1
ATOM 848 N N . VAL A 1 107 ? -7.655 9.454 6.551 1.00 98.44 107 VAL A N 1
ATOM 849 C CA . VAL A 1 107 ? -7.439 9.019 5.160 1.00 98.44 107 VAL A CA 1
ATOM 850 C C . VAL A 1 107 ? -7.252 10.220 4.239 1.00 98.44 107 VAL A C 1
ATOM 852 O O . VAL A 1 107 ? -6.297 10.256 3.463 1.00 98.44 107 VAL A O 1
ATOM 855 N N . LEU A 1 108 ? -8.130 11.217 4.349 1.00 98.31 108 LEU A N 1
ATOM 856 C CA . LEU A 1 108 ? -8.069 12.428 3.531 1.00 98.31 108 LEU A CA 1
ATOM 857 C C . LEU A 1 108 ? -6.787 13.221 3.794 1.00 98.31 108 LEU A C 1
ATOM 859 O O . LEU A 1 108 ? -6.143 13.676 2.852 1.00 98.31 108 LEU A O 1
ATOM 863 N N . GLU A 1 109 ? -6.363 13.310 5.054 1.00 98.38 109 GLU A N 1
AT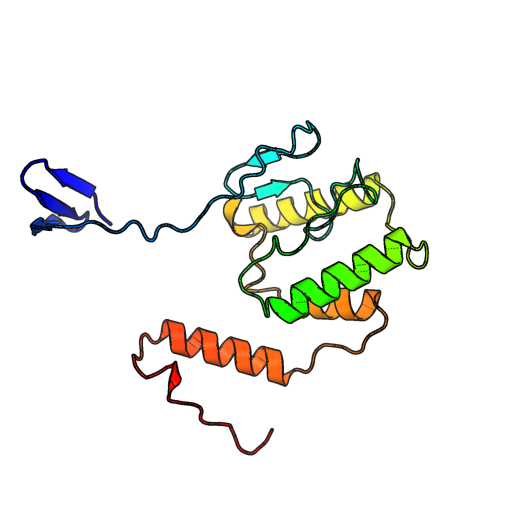OM 864 C CA . GLU A 1 109 ? -5.098 13.944 5.419 1.00 98.38 109 GLU A CA 1
ATOM 865 C C . GLU A 1 109 ? -3.889 13.201 4.828 1.00 98.38 109 GLU A C 1
ATOM 867 O O . GLU A 1 109 ? -2.945 13.831 4.354 1.00 98.38 109 GLU A O 1
ATOM 872 N N . HIS A 1 110 ? -3.915 11.864 4.792 1.00 96.81 110 HIS A N 1
ATOM 873 C CA . HIS A 1 110 ? -2.870 11.091 4.118 1.00 96.81 110 HIS A CA 1
ATOM 874 C C . HIS A 1 110 ? -2.834 11.379 2.609 1.00 96.81 110 HIS A C 1
ATOM 876 O O . HIS A 1 110 ? -1.755 11.591 2.056 1.00 96.81 110 HIS A O 1
ATOM 882 N N . TYR A 1 111 ? -3.995 11.444 1.949 1.00 97.50 111 TYR A N 1
ATOM 883 C CA . TYR A 1 111 ? -4.072 11.776 0.522 1.00 97.50 111 TYR A CA 1
ATOM 884 C C . TYR A 1 111 ? -3.577 13.192 0.228 1.00 97.50 111 TYR A C 1
ATOM 886 O O . TYR A 1 111 ? -2.804 13.363 -0.714 1.00 97.50 111 TYR A O 1
ATOM 894 N N . ARG A 1 112 ? -3.941 14.174 1.062 1.00 98.25 112 ARG A N 1
ATOM 895 C CA . ARG A 1 112 ? -3.458 15.556 0.952 1.00 98.25 112 ARG A CA 1
ATOM 896 C C . ARG A 1 112 ? -1.933 15.626 1.055 1.00 98.25 112 ARG A C 1
ATOM 898 O O . ARG A 1 112 ? -1.289 16.224 0.202 1.00 98.25 112 ARG A O 1
ATOM 905 N N . ARG A 1 113 ? -1.336 14.955 2.049 1.00 96.56 113 ARG A N 1
ATOM 906 C CA . ARG A 1 113 ? 0.131 14.910 2.209 1.00 96.56 113 ARG A CA 1
ATOM 907 C C . ARG A 1 113 ? 0.835 14.268 1.020 1.00 96.56 113 ARG A C 1
ATOM 909 O O . ARG A 1 113 ? 1.910 14.717 0.639 1.00 96.56 113 ARG A O 1
ATOM 916 N N . MET A 1 114 ? 0.251 13.216 0.448 1.00 95.94 114 MET A N 1
ATOM 917 C CA . MET A 1 114 ? 0.793 12.599 -0.762 1.00 95.94 114 MET A CA 1
ATOM 918 C C . MET A 1 114 ? 0.780 13.567 -1.943 1.00 95.94 114 MET A C 1
ATOM 920 O O . MET A 1 114 ? 1.780 13.668 -2.645 1.00 95.94 114 MET A O 1
ATOM 924 N N . GLU A 1 115 ? -0.330 14.275 -2.148 1.00 96.88 115 GLU A N 1
ATOM 925 C CA . GLU A 1 115 ? -0.467 15.261 -3.220 1.00 96.88 115 GLU A CA 1
ATOM 926 C C . GLU A 1 115 ? 0.537 16.411 -3.060 1.00 96.88 115 GLU A C 1
ATOM 928 O O . GLU A 1 115 ? 1.252 16.735 -4.004 1.00 96.88 115 GLU A O 1
ATOM 933 N N . GLU A 1 116 ? 0.683 16.950 -1.847 1.00 97.62 116 GLU A N 1
ATOM 934 C CA . GLU A 1 116 ? 1.669 17.995 -1.528 1.00 97.62 116 GLU A CA 1
ATOM 935 C C . GLU A 1 116 ? 3.117 17.535 -1.724 1.00 97.62 116 GLU A C 1
ATOM 937 O O . GLU A 1 116 ? 3.973 18.324 -2.119 1.00 97.62 116 GLU A O 1
ATOM 942 N N . ALA A 1 117 ? 3.392 16.250 -1.491 1.00 95.69 117 ALA A N 1
ATOM 943 C CA . ALA A 1 117 ? 4.688 15.635 -1.756 1.00 95.69 117 ALA A CA 1
ATOM 944 C C . ALA A 1 117 ? 4.888 15.236 -3.234 1.00 95.69 117 ALA A C 1
ATOM 946 O O . ALA A 1 117 ? 5.924 14.661 -3.572 1.00 95.69 117 ALA A O 1
ATOM 947 N N . GLY A 1 118 ? 3.907 15.483 -4.113 1.00 96.38 118 GLY A N 1
ATOM 948 C CA . GLY A 1 118 ? 3.948 15.074 -5.519 1.00 96.38 118 GLY A CA 1
ATOM 949 C C . GLY A 1 118 ? 3.939 13.554 -5.722 1.00 96.38 118 GLY A C 1
ATOM 950 O O . GLY A 1 118 ? 4.382 13.063 -6.761 1.00 96.38 118 GLY A O 1
ATOM 951 N N . MET A 1 119 ? 3.475 12.784 -4.734 1.00 95.44 119 MET A N 1
ATOM 952 C CA . MET A 1 119 ? 3.411 11.328 -4.820 1.00 95.44 119 MET A CA 1
ATOM 953 C C . MET A 1 119 ? 2.179 10.877 -5.620 1.00 95.44 119 MET A C 1
ATOM 955 O O . MET A 1 119 ? 1.051 11.224 -5.260 1.00 95.44 119 MET A O 1
ATOM 959 N N . PRO A 1 120 ? 2.350 10.039 -6.658 1.00 95.81 120 PRO A N 1
ATOM 960 C CA . PRO A 1 120 ? 1.234 9.561 -7.467 1.00 95.81 120 PRO A CA 1
ATOM 961 C C . PRO A 1 120 ? 0.333 8.583 -6.695 1.00 95.81 120 PRO A C 1
ATOM 963 O O . PRO A 1 120 ? 0.757 7.946 -5.724 1.00 95.81 120 PRO A O 1
ATOM 966 N N . LYS A 1 121 ? -0.920 8.426 -7.146 1.00 95.50 121 LYS A N 1
ATOM 967 C CA . LYS A 1 121 ? -1.937 7.607 -6.459 1.00 95.50 121 LYS A CA 1
ATOM 968 C C . LYS A 1 121 ? -1.529 6.140 -6.314 1.00 95.50 121 LYS A C 1
ATOM 970 O O . LYS A 1 121 ? -1.685 5.592 -5.223 1.00 95.50 121 LYS A O 1
ATOM 975 N N . HIS A 1 122 ? -0.918 5.541 -7.335 1.00 95.06 122 HIS A N 1
ATOM 976 C CA . HIS A 1 122 ? -0.437 4.154 -7.275 1.00 95.06 122 HIS A CA 1
ATOM 977 C C . HIS A 1 122 ? 0.649 3.893 -6.220 1.00 95.06 122 HIS A C 1
ATOM 979 O O . HIS A 1 122 ? 0.936 2.735 -5.921 1.00 95.06 122 HIS A O 1
ATOM 985 N N . HIS A 1 123 ? 1.227 4.932 -5.604 1.00 95.75 123 HIS A N 1
ATOM 986 C CA . HIS A 1 123 ? 2.141 4.799 -4.466 1.00 95.75 123 HIS A CA 1
ATOM 987 C C . HIS A 1 123 ? 1.457 4.851 -3.094 1.00 95.75 123 HIS A C 1
ATOM 989 O O . HIS A 1 123 ? 2.147 4.759 -2.082 1.00 95.75 123 HIS A O 1
ATOM 995 N N . THR A 1 124 ? 0.125 4.948 -3.015 1.00 97.00 124 THR A N 1
ATOM 996 C CA . THR A 1 124 ? -0.588 5.092 -1.731 1.00 97.00 124 THR A CA 1
ATOM 997 C C . THR A 1 124 ? -0.341 3.951 -0.749 1.00 97.00 124 THR A C 1
ATOM 999 O O . THR A 1 124 ? -0.341 4.178 0.455 1.00 97.00 124 THR A O 1
ATOM 1002 N N . HIS A 1 125 ? -0.087 2.736 -1.232 1.00 97.25 125 HIS A N 1
ATOM 1003 C CA . HIS A 1 125 ? 0.207 1.583 -0.373 1.00 97.25 125 HIS A CA 1
ATOM 1004 C C . HIS A 1 125 ? 1.711 1.263 -0.282 1.00 97.25 125 HIS A C 1
ATOM 1006 O O . HIS A 1 125 ? 2.092 0.224 0.251 1.00 97.25 125 HIS A O 1
ATOM 1012 N N . SER A 1 126 ? 2.590 2.130 -0.795 1.00 96.31 126 SER A N 1
ATOM 1013 C CA . SER A 1 126 ? 4.040 1.956 -0.668 1.00 96.31 126 SER A CA 1
ATOM 1014 C C . SER A 1 126 ? 4.506 2.371 0.724 1.00 96.31 126 SER A C 1
ATOM 1016 O O . SER A 1 126 ? 4.366 3.533 1.099 1.00 96.31 126 SER A O 1
ATOM 1018 N N . LEU A 1 127 ? 5.160 1.464 1.449 1.00 94.94 127 LEU A N 1
ATOM 1019 C CA . LEU A 1 127 ? 5.770 1.756 2.751 1.00 94.94 127 LEU A CA 1
ATOM 1020 C C . LEU A 1 127 ? 7.272 2.043 2.680 1.00 94.94 127 LEU A C 1
ATOM 1022 O O . LEU A 1 127 ? 7.896 2.187 3.723 1.00 94.94 127 LEU A O 1
ATOM 1026 N N . LEU A 1 128 ? 7.861 2.168 1.487 1.00 85.94 128 LEU A N 1
ATOM 1027 C CA . LEU A 1 128 ? 9.316 2.298 1.319 1.00 85.94 128 LEU A CA 1
ATOM 1028 C C . LEU A 1 128 ? 9.973 3.318 2.268 1.00 85.94 128 LEU A C 1
ATOM 1030 O O . LEU A 1 128 ? 10.997 3.015 2.866 1.00 85.94 128 LEU A O 1
ATOM 1034 N N . SER A 1 129 ? 9.383 4.505 2.415 1.00 84.19 129 SER A N 1
ATOM 1035 C CA . SER A 1 129 ? 9.895 5.575 3.281 1.00 84.19 129 SER A CA 1
ATOM 1036 C C . SER A 1 129 ? 9.340 5.553 4.708 1.00 84.19 129 SER A C 1
ATOM 1038 O O . SER A 1 129 ? 9.805 6.324 5.537 1.00 84.19 129 SER A O 1
ATOM 1040 N N . ASN A 1 130 ? 8.343 4.711 4.998 1.00 90.94 130 ASN A N 1
ATOM 1041 C CA . ASN A 1 130 ? 7.547 4.779 6.228 1.00 90.94 130 ASN A CA 1
ATOM 1042 C C . ASN A 1 130 ? 7.331 3.411 6.907 1.00 90.94 130 ASN A C 1
ATOM 1044 O O . ASN A 1 130 ? 6.474 3.273 7.781 1.00 90.94 130 ASN A O 1
ATOM 1048 N N . GLN A 1 131 ? 8.062 2.368 6.497 1.00 94.56 131 GLN A N 1
ATOM 1049 C CA . GLN A 1 131 ? 7.856 1.014 7.016 1.00 94.56 131 GLN A CA 1
ATOM 1050 C C . GLN A 1 131 ? 8.137 0.926 8.518 1.00 94.56 131 GLN A C 1
ATOM 1052 O O . GLN A 1 131 ? 7.415 0.225 9.221 1.00 94.56 131 GLN A O 1
ATOM 1057 N N . ALA A 1 132 ? 9.153 1.641 9.012 1.00 95.62 132 ALA A N 1
ATOM 1058 C CA . ALA A 1 132 ? 9.537 1.594 10.417 1.00 95.62 132 ALA A CA 1
ATOM 1059 C C . ALA A 1 132 ? 8.429 2.172 11.295 1.00 95.62 132 ALA A C 1
ATOM 1061 O O . ALA A 1 132 ? 7.954 1.500 12.209 1.00 95.62 132 ALA A O 1
ATOM 1062 N N . ASP A 1 133 ? 7.938 3.358 10.945 1.00 96.62 133 ASP A N 1
ATOM 1063 C CA . ASP A 1 133 ? 6.851 4.023 11.659 1.00 96.62 133 ASP A CA 1
ATOM 1064 C C . ASP A 1 133 ? 5.562 3.203 11.616 1.00 96.62 133 ASP A C 1
ATOM 1066 O O . ASP A 1 133 ? 4.907 3.028 12.642 1.00 96.62 133 ASP A O 1
ATOM 1070 N N . TYR A 1 134 ? 5.209 2.643 10.455 1.00 97.88 134 TYR A N 1
ATOM 1071 C CA . TYR A 1 134 ? 4.005 1.824 10.322 1.00 97.88 134 TYR A CA 1
ATOM 1072 C C . TYR A 1 134 ? 4.069 0.544 11.168 1.00 97.88 134 TYR A C 1
ATOM 1074 O O . TYR A 1 134 ? 3.113 0.222 11.877 1.00 97.88 134 TYR A O 1
ATOM 1082 N N . LEU A 1 135 ? 5.194 -0.177 11.119 1.00 98.12 135 LEU A N 1
ATOM 1083 C CA . LEU A 1 135 ? 5.371 -1.419 11.872 1.00 98.12 135 LEU A CA 1
ATOM 1084 C C . LEU A 1 135 ? 5.488 -1.164 13.376 1.00 98.12 135 LEU A C 1
ATOM 1086 O O . LEU A 1 135 ? 4.890 -1.899 14.158 1.00 98.12 135 LEU A O 1
ATOM 1090 N N . ASN A 1 136 ? 6.190 -0.108 13.789 1.00 98.12 136 ASN A N 1
ATOM 1091 C CA . ASN A 1 136 ? 6.279 0.276 15.197 1.00 98.12 136 ASN A CA 1
ATOM 1092 C C . ASN A 1 136 ? 4.935 0.759 15.744 1.00 98.12 136 ASN A C 1
ATOM 1094 O O . ASN A 1 136 ? 4.580 0.399 16.866 1.00 98.12 136 ASN A O 1
ATOM 1098 N N . TRP A 1 137 ? 4.158 1.506 14.950 1.00 98.12 137 TRP A N 1
ATOM 1099 C CA . TRP A 1 137 ? 2.796 1.883 15.318 1.00 98.12 137 TRP A CA 1
ATOM 1100 C C . TRP A 1 137 ? 1.917 0.642 15.518 1.00 98.12 137 TRP A C 1
ATOM 1102 O O . TRP A 1 137 ? 1.347 0.486 16.595 1.00 98.12 137 TRP A O 1
ATOM 1112 N N . LEU A 1 138 ? 1.875 -0.290 14.555 1.00 98.19 138 LEU A N 1
ATOM 1113 C CA . LEU A 1 138 ? 1.112 -1.533 14.719 1.00 98.19 138 LEU A CA 1
ATOM 1114 C C . LEU A 1 138 ? 1.586 -2.346 15.932 1.00 98.19 138 LEU A C 1
ATOM 1116 O O . LEU A 1 138 ? 0.754 -2.868 16.671 1.00 98.19 138 LEU A O 1
ATOM 1120 N N . SER A 1 139 ? 2.903 -2.448 16.145 1.00 97.94 139 SER A N 1
ATOM 1121 C CA . SER A 1 139 ? 3.475 -3.152 17.297 1.00 97.94 139 SER A CA 1
ATOM 1122 C C . SER A 1 139 ? 2.981 -2.555 18.617 1.00 97.94 139 SER A C 1
ATOM 1124 O O . SER A 1 139 ? 2.515 -3.283 19.497 1.00 97.94 139 SER A O 1
ATOM 1126 N N . CYS A 1 140 ? 2.977 -1.223 18.716 1.00 98.00 140 CYS A N 1
ATOM 1127 C CA . CYS A 1 140 ? 2.454 -0.494 19.866 1.00 98.00 140 CYS A CA 1
ATOM 1128 C C . CYS A 1 140 ? 0.958 -0.773 20.094 1.00 98.00 140 CYS A C 1
ATOM 1130 O O . CYS A 1 140 ? 0.572 -1.140 21.205 1.00 98.00 140 CYS A O 1
ATOM 1132 N N . GLU A 1 141 ? 0.132 -0.703 19.044 1.00 97.12 141 GLU A N 1
ATOM 1133 C CA . GLU A 1 141 ? -1.308 -0.999 19.121 1.00 97.12 141 GLU A CA 1
ATOM 1134 C C . GLU A 1 141 ? -1.580 -2.423 19.635 1.00 97.12 141 GLU A C 1
ATOM 1136 O O . GLU A 1 141 ? -2.499 -2.669 20.421 1.00 97.12 141 GLU A O 1
ATOM 1141 N N . VAL A 1 142 ? -0.748 -3.392 19.242 1.00 97.00 142 VAL A N 1
ATOM 1142 C CA . VAL A 1 142 ? -0.860 -4.781 19.710 1.00 97.00 142 VAL A CA 1
ATOM 1143 C C . VAL A 1 142 ? -0.074 -5.050 20.999 1.00 97.00 142 VAL A C 1
ATOM 1145 O O . VAL A 1 142 ? 0.049 -6.205 21.412 1.00 97.00 142 VAL A O 1
ATOM 1148 N N . GLY A 1 143 ? 0.390 -4.013 21.700 1.00 96.56 143 GLY A N 1
ATOM 1149 C CA . GLY A 1 143 ? 1.076 -4.125 22.990 1.00 96.56 143 GLY A CA 1
ATOM 1150 C C . GLY A 1 143 ? 2.379 -4.926 22.927 1.00 96.56 143 GLY A C 1
ATOM 1151 O O . GLY A 1 143 ? 2.699 -5.648 23.870 1.00 96.56 143 GLY A O 1
ATOM 1152 N N . MET A 1 144 ? 3.083 -4.854 21.800 1.00 97.00 144 MET A N 1
ATOM 1153 C CA . MET A 1 144 ? 4.394 -5.454 21.572 1.00 97.00 144 MET A CA 1
ATOM 1154 C C . MET A 1 144 ? 5.482 -4.364 21.592 1.00 97.00 144 MET A C 1
ATOM 1156 O O . MET A 1 144 ? 5.187 -3.190 21.349 1.00 97.00 144 MET A O 1
ATOM 1160 N N . PRO A 1 145 ? 6.743 -4.713 21.909 1.00 97.44 145 PRO A N 1
ATOM 1161 C CA . PRO A 1 145 ? 7.845 -3.756 21.839 1.00 97.44 145 PRO A CA 1
ATOM 1162 C C . PRO A 1 145 ? 8.067 -3.269 20.396 1.00 97.44 145 PRO A C 1
ATOM 1164 O O . PRO A 1 145 ? 7.667 -3.957 19.452 1.00 97.44 145 PRO A O 1
ATOM 1167 N N . PRO A 1 146 ? 8.723 -2.112 20.195 1.00 97.44 146 PRO A N 1
ATOM 1168 C CA . PRO A 1 146 ? 9.156 -1.686 18.869 1.00 97.44 146 PRO A CA 1
ATOM 1169 C C . PRO A 1 146 ? 9.948 -2.786 18.154 1.00 97.44 146 PRO A C 1
ATOM 1171 O O . PRO A 1 146 ? 10.659 -3.570 18.789 1.00 97.44 146 PRO A O 1
ATOM 1174 N N . VAL A 1 147 ? 9.811 -2.834 16.833 1.00 96.75 147 VAL A N 1
ATOM 1175 C CA . VAL A 1 147 ? 10.528 -3.780 15.980 1.00 96.75 147 VAL A CA 1
ATOM 1176 C C . VAL A 1 147 ? 12.028 -3.543 16.120 1.00 96.75 147 VAL A C 1
ATOM 1178 O O . VAL A 1 147 ? 12.492 -2.405 16.180 1.00 96.75 147 VAL A O 1
ATOM 1181 N N . GLU A 1 148 ? 12.795 -4.627 16.181 1.00 96.69 148 GLU A N 1
ATOM 1182 C CA . GLU A 1 148 ? 14.228 -4.557 16.413 1.00 96.69 148 GLU A CA 1
ATOM 1183 C C . GLU A 1 148 ? 14.936 -3.828 15.261 1.00 96.69 148 GLU A C 1
ATOM 1185 O O . GLU A 1 148 ? 14.830 -4.220 14.098 1.00 96.69 148 GLU A O 1
ATOM 1190 N N . GLU A 1 149 ? 15.729 -2.808 15.594 1.00 95.19 149 GLU A N 1
ATOM 1191 C CA . GLU A 1 149 ? 16.370 -1.911 14.621 1.00 95.19 149 GLU A CA 1
ATOM 1192 C C . GLU A 1 149 ? 17.236 -2.646 13.582 1.00 95.19 149 GLU A C 1
ATOM 1194 O O . GLU A 1 149 ? 17.355 -2.235 12.427 1.00 95.19 149 GLU A O 1
ATOM 1199 N N . TRP A 1 150 ? 17.836 -3.778 13.964 1.00 94.69 150 TRP A N 1
ATOM 1200 C CA . TRP A 1 150 ? 18.641 -4.582 13.045 1.00 94.69 150 TRP A CA 1
ATOM 1201 C C . TRP A 1 150 ? 17.826 -5.116 11.860 1.00 94.69 150 TRP A C 1
ATOM 1203 O O . TRP A 1 150 ? 18.394 -5.292 10.784 1.00 94.69 150 TRP A O 1
ATOM 1213 N N . ARG A 1 151 ? 16.510 -5.328 12.017 1.00 94.88 151 ARG A N 1
ATOM 1214 C CA . ARG A 1 151 ? 15.633 -5.786 10.930 1.00 94.88 151 ARG A CA 1
ATOM 1215 C C . ARG A 1 151 ? 15.483 -4.720 9.852 1.00 94.88 151 ARG A C 1
ATOM 1217 O O . ARG A 1 151 ? 15.555 -5.053 8.671 1.00 94.88 151 ARG A O 1
ATOM 1224 N N . PHE A 1 152 ? 15.335 -3.454 10.248 1.00 93.94 152 PHE A N 1
ATOM 1225 C CA . PHE A 1 152 ? 15.293 -2.328 9.313 1.00 93.94 152 PHE A CA 1
ATOM 1226 C C . PHE A 1 152 ? 16.633 -2.163 8.600 1.00 93.94 152 PHE A C 1
ATOM 1228 O O . PHE A 1 152 ? 16.673 -2.158 7.373 1.00 93.94 152 PHE A O 1
ATOM 1235 N N . ARG A 1 153 ? 17.748 -2.191 9.344 1.00 92.25 153 ARG A N 1
ATOM 1236 C CA . ARG A 1 153 ? 19.093 -2.145 8.741 1.00 92.25 153 ARG A CA 1
ATOM 1237 C C . ARG A 1 153 ? 19.341 -3.290 7.759 1.00 92.25 153 ARG A C 1
ATOM 1239 O O . ARG A 1 153 ? 19.939 -3.078 6.706 1.00 92.25 153 ARG A O 1
ATOM 1246 N N . MET A 1 154 ? 18.909 -4.506 8.097 1.00 91.69 154 MET A N 1
ATOM 1247 C CA . MET A 1 154 ? 19.036 -5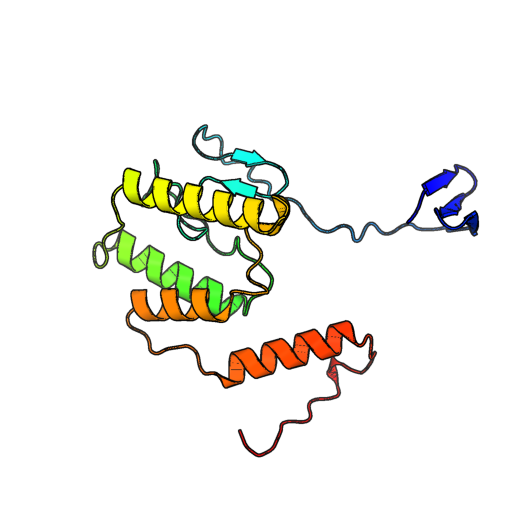.671 7.219 1.00 91.69 154 MET A CA 1
ATOM 1248 C C . MET A 1 154 ? 18.202 -5.496 5.948 1.00 91.69 154 MET A C 1
ATOM 1250 O O . MET A 1 154 ? 18.705 -5.759 4.856 1.00 91.69 154 MET A O 1
ATOM 1254 N N . TYR A 1 155 ? 16.959 -5.027 6.081 1.00 91.44 155 TYR A N 1
ATOM 1255 C CA . TYR A 1 155 ? 16.096 -4.732 4.943 1.00 91.44 155 TYR A CA 1
ATOM 1256 C C . TYR A 1 155 ? 16.724 -3.674 4.027 1.00 91.44 155 TYR A C 1
ATOM 1258 O O . TYR A 1 155 ? 16.856 -3.911 2.828 1.00 91.44 155 TYR A O 1
ATOM 1266 N N . ASP A 1 156 ? 17.189 -2.554 4.582 1.00 90.06 156 ASP A N 1
ATOM 1267 C CA . ASP A 1 156 ? 17.789 -1.468 3.803 1.00 90.06 156 ASP A CA 1
ATOM 1268 C C . ASP A 1 156 ? 19.051 -1.928 3.071 1.00 90.06 156 ASP A C 1
ATOM 1270 O O . ASP A 1 156 ? 19.199 -1.671 1.876 1.00 90.06 156 ASP A O 1
ATOM 1274 N N . ARG A 1 157 ? 19.928 -2.695 3.739 1.00 89.19 157 ARG A N 1
ATOM 1275 C CA . ARG A 1 157 ? 21.111 -3.296 3.098 1.00 89.19 157 ARG A CA 1
ATOM 1276 C C . ARG A 1 157 ? 20.722 -4.240 1.960 1.00 89.19 157 ARG A C 1
ATOM 1278 O O . ARG A 1 157 ? 21.332 -4.182 0.892 1.00 89.19 157 ARG A O 1
ATOM 1285 N N . ALA A 1 158 ? 19.716 -5.091 2.163 1.00 88.88 158 ALA A N 1
ATOM 1286 C CA . ALA A 1 158 ? 19.233 -5.998 1.124 1.00 88.88 158 ALA A CA 1
ATOM 1287 C C . ALA A 1 158 ? 18.680 -5.222 -0.082 1.00 88.88 158 ALA A C 1
ATOM 1289 O O . ALA A 1 158 ? 19.028 -5.526 -1.222 1.00 88.88 158 ALA A O 1
ATOM 1290 N N . ILE A 1 159 ? 17.891 -4.172 0.161 1.00 88.06 159 ILE A N 1
ATOM 1291 C CA . ILE A 1 159 ? 17.375 -3.293 -0.890 1.00 88.06 159 ILE A CA 1
ATOM 1292 C C . ILE A 1 159 ? 18.518 -2.592 -1.626 1.00 88.06 159 ILE A C 1
ATOM 1294 O O . ILE A 1 159 ? 18.542 -2.636 -2.855 1.00 88.06 159 ILE A O 1
ATOM 1298 N N . MET A 1 160 ? 19.491 -2.005 -0.925 1.00 87.88 160 MET A N 1
ATOM 1299 C CA . MET A 1 160 ? 20.647 -1.353 -1.554 1.00 87.88 160 MET A CA 1
ATOM 1300 C C . MET A 1 160 ? 21.430 -2.315 -2.458 1.00 87.88 160 MET A C 1
ATOM 1302 O O . MET A 1 160 ? 21.775 -1.944 -3.577 1.00 87.88 160 MET A O 1
ATOM 1306 N N . ARG A 1 161 ? 21.648 -3.565 -2.024 1.00 86.12 161 ARG A N 1
ATOM 1307 C CA . ARG A 1 161 ? 22.324 -4.601 -2.830 1.00 86.12 161 ARG A CA 1
ATOM 1308 C C . ARG A 1 161 ? 21.515 -5.024 -4.054 1.00 86.12 161 ARG A C 1
ATOM 1310 O O . ARG A 1 161 ? 22.068 -5.189 -5.134 1.00 86.12 161 ARG A O 1
ATOM 1317 N N . ILE A 1 162 ? 20.198 -5.167 -3.918 1.00 86.00 162 ILE A N 1
ATOM 1318 C CA . ILE A 1 162 ? 19.330 -5.449 -5.071 1.00 86.00 162 ILE A CA 1
ATOM 1319 C C . ILE A 1 162 ? 19.430 -4.307 -6.096 1.00 86.00 162 ILE A C 1
ATOM 1321 O O . ILE A 1 162 ? 19.502 -4.553 -7.299 1.00 86.00 162 ILE A O 1
ATOM 1325 N N . HIS A 1 163 ? 19.494 -3.056 -5.632 1.00 86.12 163 HIS A N 1
ATOM 1326 C CA . HIS A 1 163 ? 19.606 -1.889 -6.510 1.00 86.12 163 HIS A CA 1
ATOM 1327 C C . HIS A 1 163 ? 21.013 -1.683 -7.082 1.00 86.12 163 HIS A C 1
ATOM 1329 O O . HIS A 1 163 ? 21.130 -1.071 -8.143 1.00 86.12 163 HIS A O 1
ATOM 1335 N N . SER A 1 164 ? 22.065 -2.217 -6.449 1.00 85.88 164 SER A N 1
ATOM 1336 C CA . SER A 1 164 ? 23.426 -2.165 -6.998 1.00 85.88 164 SER A CA 1
ATOM 1337 C C . SER A 1 164 ? 23.604 -3.044 -8.236 1.00 85.88 164 SER A C 1
ATOM 1339 O O . SER A 1 164 ? 24.628 -2.921 -8.902 1.00 85.88 164 SER A O 1
ATOM 1341 N N . ARG A 1 165 ? 22.618 -3.902 -8.555 1.00 77.69 165 ARG A N 1
ATOM 1342 C CA . ARG A 1 165 ? 22.656 -4.854 -9.680 1.00 77.69 165 ARG A CA 1
ATOM 1343 C C . ARG A 1 165 ? 23.891 -5.759 -9.635 1.00 77.69 165 ARG A C 1
ATOM 1345 O O . ARG A 1 165 ? 24.424 -6.143 -10.669 1.00 77.69 165 ARG A O 1
ATOM 1352 N N . ASP A 1 166 ? 24.348 -6.069 -8.423 1.00 79.94 166 ASP A N 1
ATOM 1353 C CA . ASP A 1 166 ? 25.362 -7.093 -8.205 1.00 79.94 166 ASP A CA 1
ATOM 1354 C C . ASP A 1 166 ? 24.680 -8.462 -8.278 1.00 79.94 166 ASP A C 1
ATOM 1356 O O . ASP A 1 166 ? 23.819 -8.784 -7.452 1.00 79.94 166 ASP A O 1
ATOM 1360 N N . ASP A 1 167 ? 25.076 -9.281 -9.250 1.00 81.75 167 ASP A N 1
ATOM 1361 C CA . ASP A 1 167 ? 24.550 -10.639 -9.425 1.00 81.75 167 ASP A CA 1
ATOM 1362 C C . ASP A 1 167 ? 24.833 -11.537 -8.206 1.00 81.75 167 ASP A C 1
ATOM 1364 O O . ASP A 1 167 ? 24.151 -12.541 -8.002 1.00 81.75 167 ASP A O 1
ATOM 1368 N N . LYS A 1 168 ? 25.780 -11.141 -7.341 1.00 83.38 168 LYS A N 1
ATOM 1369 C CA . LYS A 1 168 ? 26.115 -11.814 -6.076 1.00 83.38 168 LYS A CA 1
ATOM 1370 C C . LYS A 1 168 ? 25.392 -11.234 -4.860 1.00 83.38 168 LYS A C 1
ATOM 1372 O O . LYS A 1 168 ? 25.727 -11.575 -3.724 1.00 83.38 168 LYS A O 1
ATOM 1377 N N . CYS A 1 169 ? 24.374 -10.389 -5.051 1.00 80.44 169 CYS A N 1
ATOM 1378 C CA . CYS A 1 169 ? 23.624 -9.766 -3.950 1.00 80.44 169 CYS A CA 1
ATOM 1379 C C . CYS A 1 169 ? 23.040 -10.771 -2.935 1.00 80.44 169 CYS A C 1
ATOM 1381 O O . CYS A 1 169 ? 22.814 -10.402 -1.782 1.00 80.44 169 CYS A O 1
ATOM 1383 N N . ARG A 1 170 ? 22.810 -12.026 -3.350 1.00 85.38 170 ARG A N 1
ATOM 1384 C CA . ARG A 1 170 ? 22.321 -13.129 -2.504 1.00 85.38 170 ARG A CA 1
ATOM 1385 C C . ARG A 1 170 ? 23.423 -13.896 -1.768 1.00 85.38 170 ARG A C 1
ATOM 1387 O O . ARG A 1 170 ? 23.124 -14.549 -0.774 1.00 85.38 170 ARG A O 1
ATOM 1394 N N . ASP A 1 171 ? 24.662 -13.819 -2.243 1.00 85.75 171 ASP A N 1
ATOM 1395 C CA . ASP A 1 171 ? 25.797 -14.594 -1.724 1.00 85.75 171 ASP A CA 1
ATOM 1396 C C . ASP A 1 171 ? 26.680 -13.765 -0.786 1.00 85.75 171 ASP A C 1
ATOM 1398 O O . ASP A 1 171 ? 27.374 -14.302 0.077 1.00 85.75 171 ASP A O 1
ATOM 1402 N N . ASN A 1 172 ? 26.632 -12.441 -0.920 1.00 73.25 172 ASN A N 1
ATOM 1403 C CA . ASN A 1 172 ? 27.381 -11.524 -0.078 1.00 73.25 172 ASN A CA 1
ATOM 1404 C C . ASN A 1 172 ? 26.585 -11.246 1.196 1.00 73.25 172 ASN A C 1
ATOM 1406 O O . ASN A 1 172 ? 25.708 -10.385 1.204 1.00 73.25 172 ASN A O 1
ATOM 1410 N N . TRP A 1 173 ? 26.875 -11.971 2.276 1.00 68.31 173 TRP A N 1
ATOM 1411 C CA . TRP A 1 173 ? 26.145 -11.811 3.535 1.00 68.31 173 TRP A CA 1
ATOM 1412 C C . TRP A 1 173 ? 26.740 -10.758 4.455 1.00 68.31 173 TRP A C 1
ATOM 1414 O O . TRP A 1 173 ? 25.938 -10.169 5.171 1.00 68.31 173 TRP A O 1
ATOM 1424 N N . ASP A 1 174 ? 28.057 -10.484 4.393 1.00 62.62 174 ASP A N 1
ATOM 1425 C CA . ASP A 1 174 ? 28.840 -9.655 5.336 1.00 62.62 174 ASP A CA 1
ATOM 1426 C C . ASP A 1 174 ? 28.019 -9.240 6.554 1.00 62.62 174 ASP A C 1
ATOM 1428 O O . ASP A 1 174 ? 27.517 -8.113 6.670 1.00 62.62 174 ASP A O 1
ATOM 1432 N N . ALA A 1 175 ? 27.782 -10.239 7.407 1.00 53.22 175 ALA A N 1
ATOM 1433 C CA . ALA A 1 175 ? 27.246 -10.011 8.724 1.00 53.22 175 ALA A CA 1
ATOM 1434 C C . ALA A 1 175 ? 28.322 -9.203 9.433 1.00 53.22 175 ALA A C 1
ATOM 1436 O O . ALA A 1 175 ? 29.407 -9.709 9.704 1.00 53.22 175 ALA A O 1
ATOM 1437 N N . ASP A 1 176 ? 28.049 -7.923 9.644 1.00 49.50 176 ASP A N 1
ATOM 1438 C CA . ASP A 1 176 ? 28.826 -7.132 10.577 1.00 49.50 176 ASP A CA 1
ATOM 1439 C C . ASP A 1 176 ? 28.850 -7.919 11.900 1.00 49.50 176 ASP A C 1
ATOM 1441 O O . ASP A 1 176 ? 27.775 -8.169 12.454 1.00 49.50 176 ASP A O 1
ATOM 1445 N N . PRO A 1 177 ? 30.019 -8.376 12.384 1.00 51.31 177 PRO A N 1
ATOM 1446 C CA . PRO A 1 177 ? 30.104 -9.221 13.572 1.00 51.31 177 PRO A CA 1
ATOM 1447 C C . PRO A 1 177 ? 29.739 -8.475 14.869 1.00 51.31 177 PRO A C 1
ATOM 1449 O O . PRO A 1 177 ? 29.886 -9.036 15.950 1.00 51.31 177 PRO A O 1
ATOM 1452 N N . SER A 1 178 ? 29.289 -7.217 14.780 1.00 48.91 178 SER A N 1
ATOM 1453 C CA . SER A 1 178 ? 28.858 -6.388 15.909 1.00 48.91 178 SER A CA 1
ATOM 1454 C C . SER A 1 178 ? 27.338 -6.361 16.168 1.00 48.91 178 SER A C 1
ATOM 1456 O O . SER A 1 178 ? 26.881 -5.526 16.952 1.00 48.91 178 SER A O 1
ATOM 1458 N N . ILE A 1 179 ? 26.554 -7.255 15.544 1.00 47.50 179 ILE A N 1
ATOM 1459 C CA . ILE A 1 179 ? 25.123 -7.475 15.857 1.00 47.50 179 ILE A CA 1
ATOM 1460 C C . ILE A 1 179 ? 24.964 -8.585 16.897 1.00 47.50 179 ILE A C 1
ATOM 1462 O O . ILE A 1 179 ? 25.556 -9.667 16.693 1.00 47.50 179 ILE A O 1
#

Mean predicted aligned error: 5.01 Å

Secondary structure (DSSP, 8-state):
-EEEE-TTSEEEETTS-EEE-S------------TT---TT-EEETTEEES-BTTTB-TTTTTTS--SS--BSS-HHHHHHHHHHHHHHHHTTSSPPPPHHHHHHHHHHHHHHHHHTT--GGGTTB-TTTHHHHHHHHHHHTT-PPPPHHHHHHHHHHHHHHHTT-TTTTT-----TT-

Radius of gyration: 20.79 Å; Cα contacts (8 Å, |Δi|>4): 174; chains: 1; bounding box: 50×33×62 Å

Foldseek 3Di:
DFDDADPQQWTADPVGDIDGDPDDDPPPDDADDDPPDDDPLWDQDLRATDDDQLQFDSLVCPPVGTDAQSADQEPRVLRRVLSVLLSVCCVVVVDDDDHSVVSVVNSVVLVVVCVVVVHDNSCSRYCNPPRQVSSQVSCVSSVHHRDDVVVVVQSVLLVVLVVVPDPCSVVPPPPPPPD

Solvent-accessible surface area (backbone atoms only — not comparable to full-atom values): 10872 Å² total; per-residue (Å²): 98,82,68,47,76,50,95,88,32,42,34,34,31,70,88,75,50,72,49,79,54,96,76,86,83,88,83,83,77,86,73,86,82,60,94,87,64,91,46,95,76,55,45,78,53,66,62,25,72,31,61,31,33,94,63,28,27,31,42,93,47,52,86,83,41,72,51,77,69,67,59,41,68,55,69,58,70,62,48,38,53,38,50,51,52,42,51,51,32,41,77,68,69,76,42,81,79,75,54,48,67,57,30,44,50,54,36,52,52,51,53,50,54,32,54,77,68,69,49,58,56,58,51,70,43,55,24,71,93,45,38,66,61,54,47,30,50,40,24,50,77,59,74,42,72,68,71,63,66,66,57,56,55,51,50,52,52,51,51,54,35,63,71,66,69,47,94,54,50,85,74,64,67,83,72,66,88,87,115

pLDDT: mean 93.49, std 9.11, range [47.5, 98.75]

InterPro domains:
  IPR020946 Flavin monooxygenase-like [PF00743] (7-146)
  IPR03618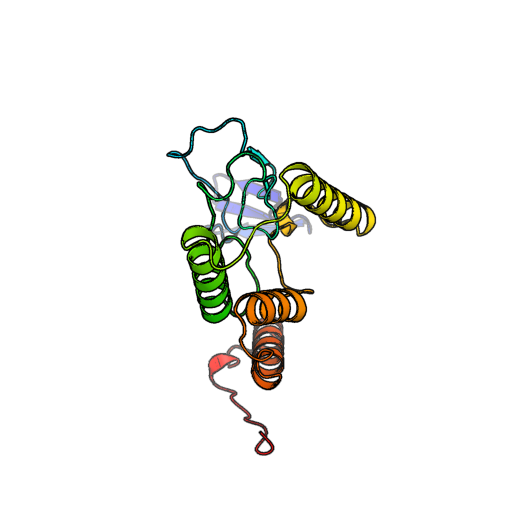8 FAD/NAD(P)-binding domain superfamily [G3DSA:3.50.50.60] (19-173)
  IPR036188 FAD/NAD(P)-binding domain superfamily [SSF51905] (10-158)
  IPR050346 Flavin-containing monooxygenases-like [PTHR23023] (12-162)

Organism: NCBI:txid296719